Protein AF-A0A843IZ10-F1 (afdb_monomer_lite)

pLDDT: mean 87.91, std 17.24, range [26.69, 98.62]

Secondary structure (DSSP, 8-state):
-HHHHHHHHHHHHHHTT-TTTHHHHHHHHHHHHHHHHHHHHHHHT--GGGGGHHHHHHHHHHHHTT---HHHHHHTHHHHHHHHHHHHHHHHHHHH-----STTHHHHHHHHHHHHHS--SSPBPTTSTT-BS-SS--HHHHHHHHHHHHHT--HHHHHHHHHHHHHHHHHHHHHHHHHHH-SS-TTGGGGGGGPPPHHHHHHHHTT--HHHHHHHTT--STT-----HHHHHHHT---HHHHHHHHHHHHHHHHHHHHHHTTTS-HHHHHHHHHHHHHHHHHHHHH-TTHHHHHHHHHHHHHHHHHHHHHHHHHHHHHH-TTS-----SSSHHHHHHHHHHHHS-STTS--

Sequence (352 aa):
MILKFIQLSIYPIFKSALPRFAYGISYPLSLLFLTILTWYCGLVGVTLYAALIPFAVLMVYFAYMREYDLESLRGNLSWDVVFLLLFIAMLEVRYLNPSVSYGEKLMDHAFLVSIVNNPVVSPADPWYAGGVLDVYYYLGHWMFGAIGAILGIKSTVVFNLILPTVFANMGVALFACGRLLLKRYHWLPVLTLFLVNPAFVWYLALGSPLTSVMWDSTRTIENCITEYPLFSMLWGDPHAHVIAMFNQLLFIFLLMLVYLKWHDLSSRGRILLAIALALSRGSMPLMNTWDVLVYAPLMLLFAVITGLKECRAGIAESACGAQGTGSADGAGGVVHWFTALIRNIPMLVFIG

Structure (mmCIF, N/CA/C/O backbone):
data_AF-A0A843IZ10-F1
#
_entry.id   AF-A0A843IZ10-F1
#
loop_
_atom_site.group_PDB
_atom_site.id
_atom_site.type_symbol
_atom_site.label_atom_id
_atom_site.label_alt_id
_atom_site.label_comp_id
_atom_site.label_asym_id
_atom_site.label_entity_id
_atom_site.label_seq_id
_atom_site.pdbx_PDB_ins_code
_atom_site.Cartn_x
_atom_site.Cartn_y
_atom_site.Cartn_z
_atom_site.occupancy
_atom_site.B_iso_or_equiv
_atom_site.auth_seq_id
_atom_site.auth_comp_id
_atom_site.auth_asym_id
_atom_site.auth_atom_id
_atom_site.pdbx_PDB_model_num
ATOM 1 N N . MET A 1 1 ? -10.915 4.123 -9.495 1.00 80.88 1 MET A N 1
ATOM 2 C CA . MET A 1 1 ? -12.271 3.795 -8.988 1.00 80.88 1 MET A CA 1
ATOM 3 C C . MET A 1 1 ? -12.274 2.544 -8.111 1.00 80.88 1 MET A C 1
ATOM 5 O O . MET A 1 1 ? -12.699 2.660 -6.970 1.00 80.88 1 MET A O 1
ATOM 9 N N . ILE A 1 2 ? -11.741 1.399 -8.566 1.00 94.06 2 ILE A N 1
ATOM 10 C CA . ILE A 1 2 ? -11.736 0.146 -7.778 1.00 94.06 2 ILE A CA 1
ATOM 11 C C . ILE A 1 2 ? -11.075 0.275 -6.397 1.00 94.06 2 ILE A C 1
ATOM 13 O O . ILE A 1 2 ? -11.680 -0.123 -5.411 1.00 94.06 2 ILE A O 1
ATOM 17 N N . LEU A 1 3 ? -9.903 0.921 -6.307 1.00 96.12 3 LEU A N 1
ATOM 18 C CA . LEU A 1 3 ? -9.188 1.127 -5.038 1.00 96.12 3 LEU A CA 1
ATOM 19 C C . LEU A 1 3 ? -10.046 1.866 -4.007 1.00 96.12 3 LEU A C 1
ATOM 21 O O . LEU A 1 3 ? -10.088 1.506 -2.835 1.00 96.12 3 LEU A O 1
ATOM 25 N N . LYS A 1 4 ? -10.783 2.884 -4.463 1.00 96.19 4 LYS A N 1
ATOM 26 C CA . LYS A 1 4 ? -11.666 3.655 -3.593 1.00 96.19 4 LYS A CA 1
ATOM 27 C C . LYS A 1 4 ? -12.892 2.850 -3.176 1.00 96.19 4 LYS A C 1
ATOM 29 O O . LYS A 1 4 ? -13.301 2.925 -2.024 1.00 96.19 4 LYS A O 1
ATOM 34 N N . PHE A 1 5 ? -13.448 2.061 -4.093 1.00 97.75 5 PHE A N 1
ATOM 35 C CA . PHE A 1 5 ? -14.565 1.165 -3.811 1.00 97.75 5 PHE A CA 1
ATOM 36 C C . PHE A 1 5 ? -14.213 0.144 -2.718 1.00 97.75 5 PHE A C 1
ATOM 38 O O . PHE A 1 5 ? -14.918 0.076 -1.711 1.00 97.75 5 PHE A O 1
ATOM 45 N N . ILE A 1 6 ? -13.100 -0.586 -2.853 1.00 98.19 6 ILE A N 1
ATOM 46 C CA . ILE A 1 6 ? -12.688 -1.577 -1.845 1.00 98.19 6 ILE A CA 1
ATOM 47 C C . ILE A 1 6 ? -12.336 -0.917 -0.502 1.00 98.19 6 ILE A C 1
ATOM 49 O O . ILE A 1 6 ? -12.717 -1.435 0.547 1.00 98.19 6 ILE A O 1
ATOM 53 N N . GLN A 1 7 ? -11.707 0.266 -0.520 1.00 97.62 7 GLN A N 1
ATOM 54 C CA . GLN A 1 7 ? -11.380 1.033 0.686 1.00 97.62 7 GLN A CA 1
ATOM 55 C C . GLN A 1 7 ? -12.640 1.475 1.439 1.00 97.62 7 GLN A C 1
ATOM 57 O O . GLN A 1 7 ? -12.748 1.250 2.645 1.00 97.62 7 GLN A O 1
ATOM 62 N N . LEU A 1 8 ? -13.611 2.071 0.739 1.00 97.00 8 LEU A N 1
ATOM 63 C CA . LEU A 1 8 ? -14.865 2.528 1.342 1.00 97.00 8 LEU A CA 1
ATOM 64 C C . LEU A 1 8 ? -15.733 1.368 1.840 1.00 97.00 8 LEU A C 1
ATOM 66 O O . LEU A 1 8 ? -16.473 1.542 2.805 1.00 97.00 8 LEU A O 1
ATOM 70 N N . SER A 1 9 ? -15.628 0.191 1.223 1.00 97.50 9 SER A N 1
ATOM 71 C CA . SER A 1 9 ? -16.409 -0.988 1.613 1.00 97.50 9 SER A CA 1
ATOM 72 C C . SER A 1 9 ? -15.986 -1.523 2.985 1.00 97.50 9 SER A C 1
ATOM 74 O O . SER A 1 9 ? -16.831 -1.950 3.767 1.00 97.50 9 SER A O 1
ATOM 76 N N . ILE A 1 10 ? -14.687 -1.473 3.307 1.00 96.38 10 ILE A N 1
ATOM 77 C CA . ILE A 1 10 ? -14.168 -1.976 4.591 1.00 96.38 10 ILE A CA 1
ATOM 78 C C . ILE A 1 10 ? -14.025 -0.890 5.663 1.00 96.38 10 ILE A C 1
ATOM 80 O O . ILE A 1 10 ? -13.986 -1.212 6.848 1.00 96.38 10 ILE A O 1
ATOM 84 N N . TYR A 1 11 ? -13.964 0.388 5.276 1.00 95.56 11 TYR A N 1
ATOM 85 C CA . TYR A 1 11 ? -13.777 1.513 6.198 1.00 95.56 11 TYR A CA 1
ATOM 86 C C . TYR A 1 11 ? -14.708 1.489 7.425 1.00 95.56 11 TYR A C 1
ATOM 88 O O . TYR A 1 11 ? -14.200 1.601 8.550 1.00 95.56 11 TYR A O 1
ATOM 96 N N . PRO A 1 12 ? -16.033 1.291 7.270 1.00 96.00 12 PRO A N 1
ATOM 97 C CA . PRO A 1 12 ? -16.951 1.292 8.405 1.00 96.00 12 PRO A CA 1
ATOM 98 C C . PRO A 1 12 ? -16.680 0.178 9.427 1.00 96.00 12 PRO A C 1
ATOM 100 O O . PRO A 1 12 ? -16.924 0.380 10.615 1.00 96.00 12 PRO A O 1
ATOM 103 N N . ILE A 1 13 ? -16.094 -0.958 9.013 1.00 95.06 13 ILE A N 1
ATOM 104 C CA . ILE A 1 13 ? -15.728 -2.067 9.917 1.00 95.06 13 ILE A CA 1
ATOM 105 C C . ILE A 1 13 ? -14.786 -1.571 11.016 1.00 95.06 13 ILE A C 1
ATOM 107 O O . ILE A 1 13 ? -14.938 -1.926 12.185 1.00 95.06 13 ILE A O 1
ATOM 111 N N . PHE A 1 14 ? -13.821 -0.729 10.643 1.00 93.94 14 PHE A N 1
ATOM 112 C CA . PHE A 1 14 ? -12.805 -0.218 11.556 1.00 93.94 14 PHE A CA 1
ATOM 113 C C . PHE A 1 14 ? -13.242 1.055 12.286 1.00 93.94 14 PHE A C 1
ATOM 115 O O . PHE A 1 14 ? -12.614 1.414 13.281 1.00 93.94 14 PHE A O 1
ATOM 122 N N . LYS A 1 15 ? -14.314 1.728 11.849 1.00 91.69 15 LYS A N 1
ATOM 123 C CA . LYS A 1 15 ? -14.780 3.006 12.416 1.00 91.69 15 LYS A CA 1
ATOM 124 C C . LYS A 1 15 ? -15.131 2.892 13.900 1.00 91.69 15 LYS A C 1
ATOM 126 O O . LYS A 1 15 ? -14.774 3.779 14.665 1.00 91.69 15 LYS A O 1
ATOM 131 N N . SER A 1 16 ? -15.737 1.780 14.324 1.00 82.75 16 SER A N 1
ATOM 132 C CA . SER A 1 16 ? -16.076 1.544 15.736 1.00 82.75 16 SER A CA 1
ATOM 133 C C . SER A 1 16 ? -14.867 1.207 16.615 1.00 82.75 16 SER A C 1
ATOM 135 O O . SER A 1 16 ? -14.920 1.378 17.827 1.00 82.75 16 SER A O 1
ATOM 137 N N . ALA A 1 17 ? -13.796 0.673 16.024 1.00 85.38 17 ALA A N 1
ATOM 138 C CA . ALA A 1 17 ? -12.611 0.213 16.748 1.00 85.38 17 ALA A CA 1
ATOM 139 C C . ALA A 1 17 ? -11.512 1.276 16.809 1.00 85.38 17 ALA A C 1
ATOM 141 O O . ALA A 1 17 ? -10.902 1.496 17.848 1.00 85.38 17 ALA A O 1
ATOM 142 N N . LEU A 1 18 ? -11.257 1.932 15.680 1.00 89.31 18 LEU A N 1
ATOM 143 C CA . LEU A 1 18 ? -10.176 2.888 15.486 1.00 89.31 18 LEU A CA 1
ATOM 144 C C . LEU A 1 18 ? -10.718 4.146 14.786 1.00 89.31 18 LEU A C 1
ATOM 146 O O . LEU A 1 18 ? -10.265 4.447 13.682 1.00 89.31 18 LEU A O 1
ATOM 150 N N . PRO A 1 19 ? -11.649 4.920 15.384 1.00 87.62 19 PRO A N 1
ATOM 151 C CA . PRO A 1 19 ? -12.381 5.976 14.673 1.00 87.62 19 PRO A CA 1
ATOM 152 C C . PRO A 1 19 ? -11.474 6.963 13.927 1.00 87.62 19 PRO A C 1
ATOM 154 O O . PRO A 1 19 ? -11.717 7.309 12.772 1.00 87.62 19 PRO A O 1
ATOM 157 N N . ARG A 1 20 ? -10.363 7.362 14.563 1.00 90.94 20 ARG A N 1
ATOM 158 C CA . ARG A 1 20 ? -9.390 8.311 14.003 1.00 90.94 20 ARG A CA 1
ATOM 159 C C . ARG A 1 20 ? -8.539 7.727 12.872 1.00 90.94 20 ARG A C 1
ATOM 161 O O . ARG A 1 20 ? -8.008 8.492 12.071 1.00 90.94 20 ARG A O 1
ATOM 168 N N . PHE A 1 21 ? -8.357 6.412 12.804 1.00 94.56 21 PHE A N 1
ATOM 169 C CA . PHE A 1 21 ? -7.420 5.769 11.871 1.00 94.56 21 PHE A CA 1
ATOM 170 C C . PHE A 1 21 ? -8.097 4.851 10.854 1.00 94.56 21 PHE A C 1
ATOM 172 O O . PHE A 1 21 ? -7.474 4.519 9.850 1.00 94.56 21 PHE A O 1
ATOM 179 N N . ALA A 1 22 ? -9.369 4.508 11.068 1.00 95.38 22 ALA A N 1
ATOM 180 C CA . ALA A 1 22 ? -10.155 3.591 10.253 1.00 95.38 22 ALA A CA 1
ATOM 181 C C . ALA A 1 22 ? -10.091 3.926 8.762 1.00 95.38 22 ALA A C 1
ATOM 183 O O . ALA A 1 22 ? -9.914 3.041 7.932 1.00 95.38 22 ALA A O 1
ATOM 184 N N . TYR A 1 23 ? -10.186 5.207 8.408 1.00 96.50 23 TYR A N 1
ATOM 185 C CA . TYR A 1 23 ? -10.177 5.615 7.008 1.00 96.50 23 TYR A CA 1
ATOM 186 C C . TYR A 1 23 ? -8.813 5.417 6.339 1.00 96.50 23 TYR A C 1
ATOM 188 O O . TYR A 1 23 ? -8.745 4.853 5.248 1.00 96.50 23 TYR A O 1
ATOM 196 N N . GLY A 1 24 ? -7.737 5.830 7.017 1.00 96.38 24 GLY A N 1
ATOM 197 C CA . GLY A 1 24 ? -6.366 5.699 6.523 1.00 96.38 24 GLY A CA 1
ATOM 198 C C . GLY A 1 24 ? -5.924 4.242 6.422 1.00 96.38 24 GLY A C 1
ATOM 199 O O . GLY A 1 24 ? -5.461 3.815 5.373 1.00 96.38 24 GLY A O 1
ATOM 200 N N . ILE A 1 25 ? -6.144 3.442 7.469 1.00 96.38 25 ILE A N 1
ATOM 201 C CA . ILE A 1 25 ? -5.733 2.030 7.484 1.00 96.38 25 ILE A CA 1
ATOM 202 C C . ILE A 1 25 ? -6.477 1.178 6.441 1.00 96.38 25 ILE A C 1
ATOM 204 O O . ILE A 1 25 ? -5.946 0.187 5.942 1.00 96.38 25 ILE A O 1
ATOM 208 N N . SER A 1 26 ? -7.692 1.584 6.068 1.00 97.62 26 SER A N 1
ATOM 209 C CA . SER A 1 26 ? -8.494 0.869 5.074 1.00 97.62 26 SER A CA 1
ATOM 210 C C . SER A 1 26 ? -7.905 0.926 3.666 1.00 97.62 26 SER A C 1
ATOM 212 O O . SER A 1 26 ? -8.217 0.056 2.860 1.00 97.62 26 SER A O 1
ATOM 214 N N . TYR A 1 27 ? -7.041 1.899 3.359 1.00 97.81 27 TYR A N 1
ATOM 215 C CA . TYR A 1 27 ? -6.330 1.943 2.079 1.00 97.81 27 TYR A CA 1
ATOM 216 C C . TYR A 1 27 ? -5.472 0.682 1.871 1.00 97.81 27 TYR A C 1
ATOM 218 O O . TYR A 1 27 ? -5.840 -0.139 1.026 1.00 97.81 27 TYR A O 1
ATOM 226 N N . PRO A 1 28 ? -4.422 0.436 2.676 1.00 98.12 28 PRO A N 1
ATOM 227 C CA . PRO A 1 28 ? -3.571 -0.732 2.475 1.00 98.12 28 PRO A CA 1
ATOM 228 C C . PRO A 1 28 ? -4.258 -2.045 2.877 1.00 98.12 28 PRO A C 1
ATOM 230 O O . PRO A 1 28 ? -4.031 -3.067 2.234 1.00 98.12 28 PRO A O 1
ATOM 233 N N . LEU A 1 29 ? -5.147 -2.049 3.882 1.00 98.25 29 LEU A N 1
ATOM 234 C CA . LEU A 1 29 ? -5.862 -3.275 4.263 1.00 98.25 29 LEU A CA 1
ATOM 235 C C . LEU A 1 29 ? -6.803 -3.772 3.166 1.00 98.25 29 LEU A C 1
ATOM 237 O O . LEU A 1 29 ? -6.899 -4.978 2.961 1.00 98.25 29 LEU A O 1
ATOM 241 N N . SER A 1 30 ? -7.489 -2.875 2.453 1.00 98.19 30 SER A N 1
ATOM 242 C CA . SER A 1 30 ? -8.408 -3.286 1.383 1.00 98.19 30 SER A CA 1
ATOM 243 C C . SER A 1 30 ? -7.683 -3.988 0.238 1.00 98.19 30 SER A C 1
ATOM 245 O O . SER A 1 30 ? -8.207 -4.967 -0.291 1.00 98.19 30 SER A O 1
ATOM 247 N N . LEU A 1 31 ? -6.456 -3.559 -0.079 1.00 98.38 31 LEU A N 1
ATOM 248 C CA . LEU A 1 31 ? -5.585 -4.240 -1.035 1.00 98.38 31 LEU A CA 1
ATOM 249 C C . LEU A 1 31 ? -5.241 -5.653 -0.569 1.00 98.38 31 LEU A C 1
ATOM 251 O O . LEU A 1 31 ? -5.398 -6.596 -1.340 1.00 98.38 31 LEU A O 1
ATOM 255 N N . LEU A 1 32 ? -4.834 -5.825 0.690 1.00 98.50 32 LEU A N 1
ATOM 256 C CA . LEU A 1 32 ? -4.514 -7.146 1.240 1.00 98.50 32 LEU A CA 1
ATOM 257 C C . LEU A 1 32 ? -5.739 -8.072 1.278 1.00 98.50 32 LEU A C 1
ATOM 259 O O . LEU A 1 32 ? -5.637 -9.233 0.888 1.00 98.50 32 LEU A O 1
ATOM 263 N N . PHE A 1 33 ? -6.907 -7.557 1.677 1.00 98.38 33 PHE A N 1
ATOM 264 C CA . PHE A 1 33 ? -8.159 -8.320 1.664 1.00 98.38 33 PHE A CA 1
ATOM 265 C C . PHE A 1 33 ? -8.563 -8.733 0.246 1.00 98.38 33 PHE A C 1
ATOM 267 O O . PHE A 1 33 ? -8.950 -9.877 0.026 1.00 98.38 33 PHE A O 1
ATOM 274 N N . LEU A 1 34 ? -8.456 -7.833 -0.734 1.00 98.50 34 LEU A N 1
ATOM 275 C CA . LEU A 1 34 ? -8.746 -8.185 -2.123 1.00 98.50 34 LEU A CA 1
ATOM 276 C C . LEU A 1 34 ? -7.741 -9.219 -2.642 1.00 98.50 34 LEU A C 1
ATOM 278 O O . LEU A 1 34 ? -8.126 -10.154 -3.338 1.00 98.50 34 LEU A O 1
ATOM 282 N N . THR A 1 35 ? -6.469 -9.082 -2.273 1.00 98.31 35 THR A N 1
ATOM 283 C CA . THR A 1 35 ? -5.396 -9.998 -2.682 1.00 98.31 35 THR A CA 1
ATOM 284 C C . THR A 1 35 ? -5.661 -11.410 -2.191 1.00 98.31 35 THR A C 1
ATOM 286 O O . THR A 1 35 ? -5.650 -12.332 -2.995 1.00 98.31 35 THR A O 1
ATOM 289 N N . ILE A 1 36 ? -5.967 -11.596 -0.904 1.00 97.50 36 ILE A N 1
ATOM 290 C CA . ILE A 1 36 ? -6.231 -12.938 -0.372 1.00 97.50 36 ILE A CA 1
ATOM 291 C C . ILE A 1 36 ? -7.494 -13.551 -0.992 1.00 97.50 36 ILE A C 1
ATOM 293 O O . ILE A 1 36 ? -7.486 -14.720 -1.366 1.00 97.50 36 ILE A O 1
ATOM 297 N N . LEU A 1 37 ? -8.559 -12.762 -1.184 1.00 98.12 37 LEU A N 1
ATOM 298 C CA . LEU A 1 37 ? -9.793 -13.248 -1.808 1.00 98.12 37 LEU A CA 1
ATOM 299 C C . LEU A 1 37 ? -9.577 -13.644 -3.271 1.00 98.12 37 LEU A C 1
ATOM 301 O O . LEU A 1 37 ? -10.023 -14.710 -3.689 1.00 98.12 37 LEU A O 1
ATOM 305 N N . THR A 1 38 ? -8.879 -12.812 -4.046 1.00 98.31 38 THR A N 1
ATOM 306 C CA . THR A 1 38 ? -8.550 -13.128 -5.444 1.00 98.31 38 THR A CA 1
ATOM 307 C C . THR A 1 38 ? -7.614 -14.324 -5.537 1.00 98.31 38 THR A C 1
ATOM 309 O O . THR A 1 38 ? -7.842 -15.176 -6.385 1.00 98.31 38 THR A O 1
ATOM 312 N N . TRP A 1 39 ? -6.628 -14.442 -4.644 1.00 97.62 39 TRP A N 1
ATOM 313 C CA . TRP A 1 39 ? -5.704 -15.577 -4.602 1.00 97.62 39 TRP A CA 1
ATOM 314 C C . TRP A 1 39 ? -6.445 -16.899 -4.378 1.00 97.62 39 TRP A C 1
ATOM 316 O O . TRP A 1 39 ? -6.267 -17.834 -5.152 1.00 97.62 39 TRP A O 1
ATOM 326 N N . TYR A 1 40 ? -7.378 -16.954 -3.420 1.00 97.62 40 TYR A N 1
ATOM 327 C CA . TYR A 1 40 ? -8.220 -18.141 -3.234 1.00 97.62 40 TYR A CA 1
ATOM 328 C C . TYR A 1 40 ? -9.172 -18.401 -4.410 1.00 97.62 40 TYR A C 1
ATOM 330 O O . TYR A 1 40 ? -9.417 -19.561 -4.736 1.00 97.62 40 TYR A O 1
ATOM 338 N N . CYS A 1 41 ? -9.686 -17.361 -5.079 1.00 97.94 41 CYS A N 1
ATOM 339 C CA . CYS A 1 41 ? -10.455 -17.553 -6.315 1.00 97.94 41 CYS A CA 1
ATOM 340 C C . CYS A 1 41 ? -9.593 -18.227 -7.393 1.00 97.94 41 CYS A C 1
ATOM 342 O O . CYS A 1 41 ? -10.021 -19.220 -7.977 1.00 97.94 41 CYS A O 1
ATOM 344 N N . GLY A 1 42 ? -8.365 -17.738 -7.595 1.00 96.81 42 GLY A N 1
ATOM 345 C CA . GLY A 1 42 ? -7.401 -18.309 -8.535 1.00 96.81 42 GLY A CA 1
ATOM 346 C C . GLY A 1 42 ? -6.958 -19.730 -8.178 1.00 96.81 42 GLY A C 1
ATOM 347 O O . GLY A 1 42 ? -6.763 -20.539 -9.078 1.00 96.81 42 GLY A O 1
ATOM 348 N N . LEU A 1 43 ? -6.856 -20.054 -6.885 1.00 96.31 43 LEU A N 1
ATOM 349 C CA . LEU A 1 43 ? -6.522 -21.397 -6.397 1.00 96.31 43 LEU A CA 1
ATOM 350 C C . LEU A 1 43 ? -7.632 -22.415 -6.675 1.00 96.31 43 LEU A C 1
ATOM 352 O O . LEU A 1 43 ? -7.360 -23.538 -7.083 1.00 96.31 43 LEU A O 1
ATOM 356 N N . VAL A 1 44 ? -8.889 -22.029 -6.453 1.00 97.00 44 VAL A N 1
ATOM 357 C CA . VAL A 1 44 ? -10.048 -22.919 -6.652 1.00 97.00 44 VAL A CA 1
ATOM 358 C C . VAL A 1 44 ? -10.516 -22.926 -8.118 1.00 97.00 44 VAL A C 1
ATOM 360 O O . VAL A 1 44 ? -11.348 -23.745 -8.499 1.00 97.00 44 VAL A O 1
ATOM 363 N N . GLY A 1 45 ? -9.992 -22.032 -8.962 1.00 94.94 45 GLY A N 1
ATOM 364 C CA . GLY A 1 45 ? -10.395 -21.903 -10.365 1.00 94.94 45 GLY A CA 1
ATOM 365 C C . GLY A 1 45 ? -11.736 -21.185 -10.558 1.00 94.94 45 GLY A C 1
ATOM 366 O O . GLY A 1 45 ? -12.407 -21.372 -11.572 1.00 94.94 45 GLY A O 1
ATOM 367 N N . VAL A 1 46 ? -12.150 -20.364 -9.588 1.00 96.25 46 VAL A N 1
ATOM 368 C CA . VAL A 1 46 ? -13.336 -19.502 -9.689 1.00 96.25 46 VAL A CA 1
ATOM 369 C C . VAL A 1 46 ? -12.928 -18.139 -10.243 1.00 96.25 46 VAL A C 1
ATOM 371 O O . VAL A 1 46 ? -11.812 -17.663 -10.049 1.00 96.25 46 VAL A O 1
ATOM 374 N N . THR A 1 47 ? -13.855 -17.471 -10.926 1.00 96.25 47 THR A N 1
ATOM 375 C CA . THR A 1 47 ? -13.612 -16.136 -11.471 1.00 96.25 47 THR A CA 1
ATOM 376 C C . THR A 1 47 ? -13.167 -15.122 -10.409 1.00 96.25 47 THR A C 1
ATOM 378 O O . THR A 1 47 ? -13.776 -15.011 -9.342 1.00 96.25 47 THR A O 1
ATOM 381 N N . LEU A 1 48 ? -12.149 -14.312 -10.727 1.00 97.31 48 LEU A N 1
ATOM 382 C CA . LEU A 1 48 ? -11.646 -13.269 -9.824 1.00 97.31 48 LEU A CA 1
ATOM 383 C C . LEU A 1 48 ? -12.703 -12.212 -9.468 1.00 97.31 48 LEU A C 1
ATOM 385 O O . LEU A 1 48 ? -12.623 -11.608 -8.400 1.00 97.31 48 LEU A O 1
ATOM 389 N N . TYR A 1 49 ? -13.721 -12.005 -10.312 1.00 97.25 49 TYR A N 1
ATOM 390 C CA . TYR A 1 49 ? -14.829 -11.090 -10.010 1.00 97.25 49 TYR A CA 1
ATOM 391 C C . TYR A 1 49 ? -15.597 -11.494 -8.743 1.00 97.25 49 TYR A C 1
ATOM 393 O O . TYR A 1 49 ? -16.140 -10.626 -8.058 1.00 97.25 49 TYR A O 1
ATOM 401 N N . ALA A 1 50 ? -15.601 -12.784 -8.382 1.00 97.56 50 ALA A N 1
ATOM 402 C CA . ALA A 1 50 ? -16.237 -13.266 -7.159 1.00 97.56 50 ALA A CA 1
ATOM 403 C C . ALA A 1 50 ? -15.616 -12.638 -5.897 1.00 97.56 50 ALA A C 1
ATOM 405 O O . ALA A 1 50 ? -16.327 -12.387 -4.923 1.00 97.56 50 ALA A O 1
ATOM 406 N N . ALA A 1 51 ? -14.327 -12.278 -5.938 1.00 97.81 51 ALA A N 1
ATOM 407 C CA . ALA A 1 51 ? -13.645 -11.593 -4.842 1.00 97.81 51 ALA A CA 1
ATOM 408 C C . ALA A 1 51 ? -14.207 -10.189 -4.552 1.00 97.81 51 ALA A C 1
ATOM 410 O O . ALA A 1 51 ? -13.986 -9.664 -3.463 1.00 97.81 51 ALA A O 1
ATOM 411 N N . LEU A 1 52 ? -14.952 -9.577 -5.486 1.00 98.12 52 LEU A N 1
ATOM 412 C CA . LEU A 1 52 ? -15.611 -8.281 -5.283 1.00 98.12 52 LEU A CA 1
ATOM 413 C C . LEU A 1 52 ? -16.962 -8.392 -4.565 1.00 98.12 52 LEU A C 1
ATOM 415 O O . LEU A 1 52 ? -17.437 -7.389 -4.027 1.00 98.12 52 LEU A O 1
ATOM 419 N N . ILE A 1 53 ? -17.573 -9.582 -4.521 1.00 98.12 53 ILE A N 1
ATOM 420 C CA . ILE A 1 53 ? -18.894 -9.793 -3.910 1.00 98.12 53 ILE A CA 1
ATOM 421 C C . ILE A 1 53 ? -18.893 -9.392 -2.426 1.00 98.12 53 ILE A C 1
ATOM 423 O O . ILE A 1 53 ? -19.759 -8.600 -2.049 1.00 98.12 53 ILE A O 1
ATOM 427 N N . PRO A 1 54 ? -17.930 -9.821 -1.580 1.00 98.19 54 PRO A N 1
ATOM 428 C CA . PRO A 1 54 ? -17.894 -9.398 -0.181 1.00 98.19 54 PRO A CA 1
ATOM 429 C C . PRO A 1 54 ? -17.805 -7.876 -0.022 1.00 98.19 54 PRO A C 1
ATOM 431 O O . PRO A 1 54 ? -18.493 -7.310 0.822 1.00 98.19 54 PRO A O 1
ATOM 434 N N . PHE A 1 55 ? -17.019 -7.190 -0.861 1.00 98.38 55 PHE A N 1
ATOM 435 C CA . PHE A 1 55 ? -16.917 -5.727 -0.825 1.00 98.38 55 PHE A CA 1
ATOM 436 C C . PHE A 1 55 ? -18.236 -5.056 -1.219 1.00 98.38 55 PHE A C 1
ATOM 438 O O . PHE A 1 55 ? -18.678 -4.137 -0.535 1.00 98.38 55 PHE A O 1
ATOM 445 N N . ALA A 1 56 ? -18.905 -5.542 -2.268 1.00 98.19 56 ALA A N 1
ATOM 446 C CA . ALA A 1 56 ? -20.203 -5.019 -2.687 1.00 98.19 56 ALA A CA 1
ATOM 447 C C . ALA A 1 56 ? -21.275 -5.212 -1.603 1.00 98.19 56 ALA A C 1
ATOM 449 O O . ALA A 1 56 ? -22.001 -4.271 -1.285 1.00 98.19 56 ALA A O 1
ATOM 450 N N . VAL A 1 57 ? -21.329 -6.398 -0.987 1.00 98.31 57 VAL A N 1
ATOM 451 C CA . VAL A 1 57 ? -22.244 -6.696 0.125 1.00 98.31 57 VAL A CA 1
ATOM 452 C C . VAL A 1 57 ? -21.975 -5.774 1.312 1.00 98.31 57 VAL A C 1
ATOM 454 O O . VAL A 1 57 ? -22.914 -5.191 1.847 1.00 98.31 57 VAL A O 1
ATOM 457 N N . LEU A 1 58 ? -20.708 -5.587 1.696 1.00 97.88 58 LEU A N 1
ATOM 458 C CA . LEU A 1 58 ? -20.334 -4.680 2.783 1.00 97.88 58 LEU A CA 1
ATOM 459 C C . LEU A 1 58 ? -20.700 -3.225 2.470 1.00 97.88 58 LEU A C 1
ATOM 461 O O . LEU A 1 58 ? -21.267 -2.551 3.326 1.00 97.88 58 LEU A O 1
ATOM 465 N N . MET A 1 59 ? -20.439 -2.754 1.248 1.00 97.44 59 MET A N 1
ATOM 466 C CA . MET A 1 59 ? -20.809 -1.407 0.808 1.00 97.44 59 MET A CA 1
ATOM 467 C C . MET A 1 59 ? -22.321 -1.180 0.923 1.00 97.44 59 MET A C 1
ATOM 469 O O . MET A 1 59 ? -22.754 -0.183 1.497 1.00 97.44 59 MET A O 1
ATOM 473 N N . VAL A 1 60 ? -23.137 -2.115 0.421 1.00 97.94 60 VAL A N 1
ATOM 474 C CA . VAL A 1 60 ? -24.605 -2.022 0.502 1.00 97.94 60 VAL A CA 1
ATOM 475 C C . VAL A 1 60 ? -25.079 -2.091 1.954 1.00 97.94 60 VAL A C 1
ATOM 477 O O . VAL A 1 60 ? -25.908 -1.280 2.364 1.00 97.94 60 VAL A O 1
ATOM 480 N N . TYR A 1 61 ? -24.523 -3.004 2.752 1.00 97.75 61 TYR A N 1
ATOM 481 C CA . TYR A 1 61 ? -24.850 -3.147 4.169 1.00 97.75 61 TYR A CA 1
ATOM 482 C C . TYR A 1 61 ? -24.562 -1.862 4.958 1.00 97.75 61 TYR A C 1
ATOM 484 O O . TYR A 1 61 ? -25.427 -1.366 5.677 1.00 97.75 61 TYR A O 1
ATOM 492 N N . PHE A 1 62 ? -23.382 -1.263 4.793 1.00 96.69 62 PHE A N 1
ATOM 493 C CA . PHE A 1 62 ? -23.029 -0.033 5.502 1.00 96.69 62 PHE A CA 1
ATOM 494 C C . PHE A 1 62 ? -23.743 1.208 4.964 1.00 96.69 62 PHE A C 1
ATOM 496 O O . PHE A 1 62 ? -24.008 2.134 5.732 1.00 96.69 62 PHE A O 1
ATOM 503 N N . ALA A 1 63 ? -24.126 1.216 3.685 1.00 95.75 63 ALA A N 1
ATOM 504 C CA . ALA A 1 63 ? -25.009 2.240 3.141 1.00 95.75 63 ALA A CA 1
ATOM 505 C C . ALA A 1 63 ? -26.410 2.152 3.760 1.00 95.75 63 ALA A C 1
ATOM 507 O O . ALA A 1 63 ? -26.954 3.175 4.176 1.00 95.75 63 ALA A O 1
ATOM 508 N N . TYR A 1 64 ? -26.954 0.940 3.912 1.00 96.62 64 TYR A N 1
ATOM 509 C CA . TYR A 1 64 ? -28.221 0.704 4.608 1.00 96.62 64 TYR A CA 1
ATOM 510 C C . TYR A 1 64 ? -28.158 1.138 6.081 1.00 96.62 64 TYR A C 1
ATOM 512 O O . TYR A 1 64 ? -29.062 1.819 6.564 1.00 96.62 64 TYR A O 1
ATOM 520 N N . MET A 1 65 ? -27.050 0.841 6.767 1.00 95.56 65 MET A N 1
ATOM 521 C CA . MET A 1 65 ? -26.792 1.279 8.147 1.00 95.56 65 MET A CA 1
ATOM 522 C C . MET A 1 65 ? -26.452 2.776 8.272 1.00 95.56 65 MET A C 1
ATOM 524 O O . MET A 1 65 ? -26.213 3.251 9.380 1.00 95.56 65 MET A O 1
ATOM 528 N N . ARG A 1 66 ? -26.442 3.532 7.162 1.00 93.94 66 ARG A N 1
ATOM 529 C CA . ARG A 1 66 ? -26.133 4.973 7.105 1.00 93.94 66 ARG A CA 1
ATOM 530 C C . ARG A 1 66 ? -24.768 5.338 7.699 1.00 93.94 66 ARG A C 1
ATOM 532 O O . ARG A 1 66 ? -24.594 6.406 8.277 1.00 93.94 66 ARG A O 1
ATOM 539 N N . GLU A 1 67 ? -23.773 4.475 7.515 1.00 93.38 67 GLU A N 1
ATOM 540 C CA . GLU A 1 67 ? -22.411 4.711 8.016 1.00 93.38 67 GLU A CA 1
ATOM 541 C C . GLU A 1 67 ? -21.601 5.703 7.161 1.00 93.38 67 GLU A C 1
ATOM 543 O O . GLU A 1 67 ? -20.562 6.209 7.611 1.00 93.38 67 GLU A O 1
ATOM 548 N N . TYR A 1 68 ? -22.084 6.003 5.950 1.00 93.19 68 TYR A N 1
ATOM 549 C CA . TYR A 1 68 ? -21.504 6.967 5.013 1.00 93.19 68 TYR A CA 1
ATOM 550 C C . TYR A 1 68 ? -22.151 8.344 5.161 1.00 93.19 68 TYR A C 1
ATOM 552 O O . TYR A 1 68 ? -22.983 8.755 4.356 1.00 93.19 68 TYR A O 1
ATOM 560 N N . ASP A 1 69 ? -21.748 9.060 6.202 1.00 90.25 69 ASP A N 1
ATOM 561 C CA . ASP A 1 69 ? -22.151 10.446 6.405 1.00 90.25 69 ASP A CA 1
ATOM 562 C C . ASP A 1 69 ? -21.196 11.428 5.694 1.00 90.25 69 ASP A C 1
ATOM 564 O O . ASP A 1 69 ? -19.973 11.251 5.708 1.00 90.25 69 ASP A O 1
ATOM 568 N N . LEU A 1 70 ? -21.747 12.479 5.076 1.00 89.50 70 LEU A N 1
ATOM 569 C CA . LEU A 1 70 ? -20.969 13.457 4.307 1.00 89.50 70 LEU A CA 1
ATOM 570 C C . LEU A 1 70 ? -19.996 14.249 5.183 1.00 89.50 70 LEU A C 1
ATOM 572 O O . LEU A 1 70 ? -18.884 14.536 4.732 1.00 89.50 70 LEU A O 1
ATOM 576 N N . GLU A 1 71 ? -20.370 14.599 6.414 1.00 90.25 71 GLU A N 1
ATOM 577 C CA . GLU A 1 71 ? -19.472 15.307 7.330 1.00 90.25 71 GLU A CA 1
ATOM 578 C C . GLU A 1 71 ? -18.327 14.393 7.766 1.00 90.25 71 GLU A C 1
ATOM 580 O O . GLU A 1 71 ? -17.161 14.797 7.747 1.00 90.25 71 GLU A O 1
ATOM 585 N N . SER A 1 72 ? -18.634 13.126 8.054 1.00 88.12 72 SER A N 1
ATOM 586 C CA . SER A 1 72 ? -17.626 12.112 8.372 1.00 88.12 72 SER A CA 1
ATOM 587 C C . SER A 1 72 ? -16.633 11.894 7.222 1.00 88.12 72 SER A C 1
ATOM 589 O O . SER A 1 72 ? -15.419 11.844 7.448 1.00 88.12 72 SER A O 1
ATOM 591 N N . LEU A 1 73 ? -17.115 11.816 5.978 1.00 90.31 73 LEU A N 1
ATOM 592 C CA . LEU A 1 73 ? -16.259 11.676 4.796 1.00 90.31 73 LEU A CA 1
ATOM 593 C C . LEU A 1 73 ? -15.407 12.930 4.562 1.00 90.31 73 LEU A C 1
ATOM 595 O O . LEU A 1 73 ? -14.201 12.815 4.339 1.00 90.31 73 LEU A O 1
ATOM 599 N N . ARG A 1 74 ? -15.986 14.129 4.704 1.00 91.75 74 ARG A N 1
ATOM 600 C CA . ARG A 1 74 ? -15.245 15.401 4.615 1.00 91.75 74 ARG A CA 1
ATOM 601 C C . ARG A 1 74 ? -14.156 15.508 5.683 1.00 91.75 74 ARG A C 1
ATOM 603 O O . ARG A 1 74 ? -13.046 15.931 5.371 1.00 91.75 74 ARG A O 1
ATOM 610 N N . GLY A 1 75 ? -14.419 15.055 6.909 1.00 91.81 75 GLY A N 1
ATOM 611 C CA . GLY A 1 75 ? -13.421 15.012 7.984 1.00 91.81 75 GLY A CA 1
ATOM 612 C C . GLY A 1 75 ? -12.223 14.102 7.678 1.00 91.81 75 GLY A C 1
ATOM 613 O O . GLY A 1 75 ? -11.127 14.297 8.210 1.00 91.81 75 GLY A O 1
ATOM 614 N N . ASN A 1 76 ? -12.395 13.134 6.776 1.00 95.12 76 ASN A N 1
ATOM 615 C CA . ASN A 1 76 ? -11.352 12.204 6.358 1.00 95.12 76 ASN A CA 1
ATOM 616 C C . ASN A 1 76 ? -10.630 12.609 5.062 1.00 95.12 76 ASN A C 1
ATOM 618 O O . ASN A 1 76 ? -9.687 11.921 4.670 1.00 95.12 76 ASN A O 1
ATOM 622 N N . LEU A 1 77 ? -10.973 13.752 4.457 1.00 94.94 77 LEU A N 1
ATOM 623 C CA . LEU A 1 77 ? -10.395 14.210 3.188 1.00 94.94 77 LEU A CA 1
ATOM 624 C C . LEU A 1 77 ? -8.867 14.365 3.243 1.00 94.94 77 LEU A C 1
ATOM 626 O O . LEU A 1 77 ? -8.190 14.149 2.246 1.00 94.94 77 LEU A O 1
ATOM 630 N N . SER A 1 78 ? -8.305 14.666 4.419 1.00 95.44 78 SER A N 1
ATOM 631 C CA . SER A 1 78 ? -6.845 14.710 4.611 1.00 95.44 78 SER A CA 1
ATOM 632 C C . SER A 1 78 ? -6.137 13.417 4.184 1.00 95.44 78 SER A C 1
ATOM 634 O O . SER A 1 78 ? -5.044 13.479 3.631 1.00 95.44 78 SER A O 1
ATOM 636 N N . TRP A 1 79 ? -6.759 12.253 4.389 1.00 97.06 79 TRP A N 1
ATOM 637 C CA . TRP A 1 79 ? -6.211 10.974 3.941 1.00 97.06 79 TRP A CA 1
ATOM 638 C C . TRP A 1 79 ? -6.244 10.832 2.424 1.00 97.06 79 TRP A C 1
ATOM 640 O O . TRP A 1 79 ? -5.268 10.372 1.841 1.00 97.06 79 TRP A O 1
ATOM 650 N N . ASP A 1 80 ? -7.351 11.236 1.796 1.00 97.19 80 ASP A N 1
ATOM 651 C CA . ASP A 1 80 ? -7.489 11.200 0.339 1.00 97.19 80 ASP A CA 1
ATOM 652 C C . ASP A 1 80 ? -6.499 12.156 -0.321 1.00 97.19 80 ASP A C 1
ATOM 654 O O . ASP A 1 80 ? -5.886 11.797 -1.316 1.00 97.19 80 ASP A O 1
ATOM 658 N N . VAL A 1 81 ? -6.286 13.338 0.262 1.00 97.31 81 VAL A N 1
ATOM 659 C CA . VAL A 1 81 ? -5.286 14.302 -0.209 1.00 97.31 81 VAL A CA 1
ATOM 660 C C . VAL A 1 81 ? -3.882 13.708 -0.123 1.00 97.31 81 VAL A C 1
ATOM 662 O O . VAL A 1 81 ? -3.162 13.749 -1.112 1.00 97.31 81 VAL A O 1
ATOM 665 N N . VAL A 1 82 ? -3.493 13.105 1.007 1.00 97.69 82 VAL A N 1
ATOM 666 C CA . VAL A 1 82 ? -2.172 12.455 1.134 1.00 97.69 82 VAL A CA 1
ATOM 667 C C . VAL A 1 82 ? -2.013 11.324 0.117 1.00 97.69 82 VAL A C 1
ATOM 669 O O . VAL A 1 82 ? -0.993 11.264 -0.567 1.00 97.69 82 VAL A O 1
ATOM 672 N N . PHE A 1 83 ? -3.024 10.462 -0.017 1.00 98.25 83 PHE A N 1
ATOM 673 C CA . PHE A 1 83 ? -3.010 9.373 -0.991 1.00 98.25 83 PHE A CA 1
ATOM 674 C C . PHE A 1 83 ? -2.870 9.910 -2.421 1.00 98.25 83 PHE A C 1
ATOM 676 O O . PHE A 1 83 ? -1.967 9.500 -3.141 1.00 98.25 83 PHE A O 1
ATOM 683 N N . LEU A 1 84 ? -3.733 10.845 -2.828 1.00 98.06 84 LEU A N 1
ATOM 684 C CA . LEU A 1 84 ? -3.775 11.378 -4.189 1.00 98.06 84 LEU A CA 1
ATOM 685 C C . LEU A 1 84 ? -2.526 12.181 -4.540 1.00 98.06 84 LEU A C 1
ATOM 687 O O . LEU A 1 84 ? -2.027 12.025 -5.647 1.00 98.06 84 LEU A O 1
ATOM 691 N N . LEU A 1 85 ? -2.000 12.999 -3.625 1.00 98.12 85 LEU A N 1
ATOM 692 C CA . LEU A 1 85 ? -0.779 13.770 -3.874 1.00 98.12 85 LEU A CA 1
ATOM 693 C C . LEU A 1 85 ? 0.408 12.849 -4.159 1.00 98.12 85 LEU A C 1
ATOM 695 O O . LEU A 1 85 ? 1.111 13.047 -5.144 1.00 98.12 85 LEU A O 1
ATOM 699 N N . LEU A 1 86 ? 0.612 11.821 -3.332 1.00 98.12 86 LEU A N 1
ATOM 700 C CA . LEU A 1 86 ? 1.714 10.876 -3.518 1.00 98.12 86 LEU A CA 1
ATOM 701 C C . LEU A 1 86 ? 1.485 9.958 -4.720 1.00 98.12 86 LEU A C 1
ATOM 703 O O . LEU A 1 86 ? 2.425 9.672 -5.458 1.00 98.12 86 LEU A O 1
ATOM 707 N N . PHE A 1 87 ? 0.237 9.543 -4.952 1.00 98.44 87 PHE A N 1
ATOM 708 C CA . PHE A 1 87 ? -0.135 8.777 -6.135 1.00 98.44 87 PHE A CA 1
ATOM 709 C C . PHE A 1 87 ? 0.171 9.558 -7.415 1.00 98.44 87 PHE A C 1
ATOM 711 O O . PHE A 1 87 ? 0.828 9.025 -8.300 1.00 98.44 87 PHE A O 1
ATOM 718 N N . ILE A 1 88 ? -0.274 10.816 -7.513 1.00 98.38 88 ILE A N 1
ATOM 719 C CA . ILE A 1 88 ? -0.056 11.664 -8.692 1.00 98.38 88 ILE A CA 1
ATOM 720 C C . ILE A 1 88 ? 1.432 11.964 -8.864 1.00 98.38 88 ILE A C 1
ATOM 722 O O . ILE A 1 88 ? 1.943 11.771 -9.960 1.00 98.38 88 ILE A O 1
ATOM 726 N N . ALA A 1 89 ? 2.146 12.333 -7.796 1.00 97.19 89 ALA A N 1
ATOM 727 C CA . ALA A 1 89 ? 3.583 12.597 -7.870 1.00 97.19 89 ALA A CA 1
ATOM 728 C C . ALA A 1 89 ? 4.362 11.391 -8.424 1.00 97.19 89 ALA A C 1
ATOM 730 O O . ALA A 1 89 ? 5.204 11.533 -9.306 1.00 97.19 89 ALA A O 1
ATOM 731 N N . MET A 1 90 ? 4.050 10.181 -7.957 1.00 97.75 90 MET A N 1
ATOM 732 C CA . MET A 1 90 ? 4.705 8.971 -8.452 1.00 97.75 90 MET A CA 1
ATOM 733 C C . MET A 1 90 ? 4.196 8.552 -9.841 1.00 97.75 90 MET A C 1
ATOM 735 O O . MET A 1 90 ? 4.950 8.002 -10.644 1.00 97.75 90 MET A O 1
ATOM 739 N N . LEU A 1 91 ? 2.932 8.832 -10.166 1.00 97.69 91 LEU A N 1
ATOM 740 C CA . LEU A 1 91 ? 2.390 8.619 -11.507 1.00 97.69 91 LEU A CA 1
ATOM 741 C C . LEU A 1 91 ? 3.079 9.520 -12.533 1.00 97.69 91 LEU A C 1
ATOM 743 O O . LEU A 1 91 ? 3.363 9.051 -13.628 1.00 97.69 91 LEU A O 1
ATOM 747 N N . GLU A 1 92 ? 3.393 10.768 -12.189 1.00 97.31 92 GLU A N 1
ATOM 748 C CA . GLU A 1 92 ? 4.164 11.676 -13.044 1.00 97.31 92 GLU A CA 1
ATOM 749 C C . GLU A 1 92 ? 5.563 11.120 -13.326 1.00 97.31 92 GLU A C 1
ATOM 751 O O . GLU A 1 92 ? 5.986 11.086 -14.481 1.00 97.31 92 GLU A O 1
ATOM 756 N N . VAL A 1 93 ? 6.246 10.577 -12.311 1.00 95.25 93 VAL A N 1
ATOM 757 C CA . VAL A 1 93 ? 7.530 9.880 -12.505 1.00 95.25 93 VAL A CA 1
ATOM 758 C C . VAL A 1 93 ? 7.376 8.726 -13.501 1.00 95.25 93 VAL A C 1
ATOM 760 O O . VAL A 1 93 ? 8.173 8.594 -14.432 1.00 95.25 93 VAL A O 1
ATOM 763 N N . ARG A 1 94 ? 6.326 7.907 -13.354 1.00 95.06 94 ARG A N 1
ATOM 764 C CA . ARG A 1 94 ? 6.047 6.798 -14.282 1.00 95.06 94 ARG A CA 1
ATOM 765 C C . ARG A 1 94 ? 5.622 7.260 -15.666 1.00 95.06 94 ARG A C 1
ATOM 767 O O . ARG A 1 94 ? 5.928 6.583 -16.637 1.00 95.06 94 ARG A O 1
ATOM 774 N N . TYR A 1 95 ? 4.953 8.397 -15.776 1.00 95.25 95 TYR A N 1
ATOM 775 C CA . TYR A 1 95 ? 4.580 8.980 -17.056 1.00 95.25 95 TYR A CA 1
ATOM 776 C C . TYR A 1 95 ? 5.813 9.447 -17.840 1.00 95.25 95 TYR A C 1
ATOM 778 O O . TYR A 1 95 ? 5.874 9.249 -19.051 1.00 95.25 95 TYR A O 1
ATOM 786 N N . LEU A 1 96 ? 6.814 10.007 -17.152 1.00 93.69 96 LEU A N 1
ATOM 787 C CA . LEU A 1 96 ? 8.084 10.421 -17.757 1.00 93.69 96 LEU A CA 1
ATOM 788 C C . LEU A 1 96 ? 8.982 9.231 -18.127 1.00 93.69 96 LEU A C 1
ATOM 790 O O . LEU A 1 96 ? 9.729 9.310 -19.100 1.00 93.69 96 LEU A O 1
ATOM 794 N N . ASN A 1 97 ? 8.903 8.124 -17.381 1.00 90.94 97 ASN A N 1
ATOM 795 C CA . ASN A 1 97 ? 9.638 6.892 -17.673 1.00 90.94 97 ASN A CA 1
ATOM 796 C C . ASN A 1 97 ? 8.725 5.649 -17.609 1.00 90.94 97 ASN A C 1
ATOM 798 O O . ASN A 1 97 ? 8.815 4.856 -16.665 1.00 90.94 97 ASN A O 1
ATOM 802 N N . PRO A 1 98 ? 7.851 5.445 -18.616 1.00 92.75 98 PRO A N 1
ATOM 803 C CA . PRO A 1 98 ? 6.858 4.370 -18.600 1.00 92.75 98 PRO A CA 1
ATOM 804 C C . PRO A 1 98 ? 7.421 3.021 -19.057 1.00 92.75 98 PRO A C 1
ATOM 806 O O . PRO A 1 98 ? 6.687 2.030 -19.117 1.00 92.75 98 PRO A O 1
ATOM 809 N N . SER A 1 99 ? 8.705 2.987 -19.424 1.00 90.50 99 SER A N 1
ATOM 810 C CA . SER A 1 99 ? 9.359 1.820 -20.001 1.00 90.50 99 SER A CA 1
ATOM 811 C C . SER A 1 99 ? 9.292 0.620 -19.057 1.00 90.50 99 SER A C 1
ATOM 813 O O . SER A 1 99 ? 9.587 0.726 -17.864 1.00 90.50 99 SER A O 1
ATOM 815 N N . VAL A 1 100 ? 8.931 -0.527 -19.635 1.00 87.88 100 VAL A N 1
ATOM 816 C CA . VAL A 1 100 ? 9.032 -1.866 -19.027 1.00 87.88 100 VAL A CA 1
ATOM 817 C C . VAL A 1 100 ? 10.340 -2.572 -19.412 1.00 87.88 100 VAL A C 1
ATOM 819 O O . VAL A 1 100 ? 10.573 -3.711 -19.027 1.00 87.88 100 VAL A O 1
ATOM 822 N N . SER A 1 101 ? 11.168 -1.913 -20.226 1.00 82.81 101 SER A N 1
ATOM 823 C CA . SER A 1 101 ? 12.480 -2.391 -20.662 1.00 82.81 101 SER A CA 1
ATOM 824 C C . SER A 1 101 ? 13.568 -1.958 -19.675 1.00 82.81 101 SER A C 1
ATOM 826 O O . SER A 1 101 ? 13.405 -0.935 -19.004 1.00 82.81 101 SER A O 1
ATOM 828 N N . TYR A 1 102 ? 14.698 -2.673 -19.706 1.00 78.56 102 TYR A N 1
ATOM 829 C CA . TYR A 1 102 ? 15.911 -2.508 -18.891 1.00 78.56 102 TYR A CA 1
ATOM 830 C C . TYR A 1 102 ? 15.818 -3.040 -17.457 1.00 78.56 102 TYR A C 1
ATOM 832 O O . TYR A 1 102 ? 14.758 -3.029 -16.839 1.00 78.56 102 TYR A O 1
ATOM 840 N N . G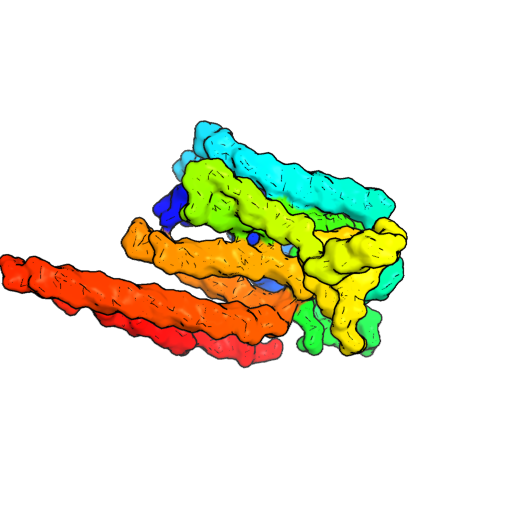LY A 1 103 ? 16.968 -3.486 -16.938 1.00 81.69 103 GLY A N 1
ATOM 841 C CA . GLY A 1 103 ? 17.087 -4.027 -15.585 1.00 81.69 103 GLY A CA 1
ATOM 842 C C . GLY A 1 103 ? 16.194 -5.246 -15.378 1.00 81.69 103 GLY A C 1
ATOM 843 O O . GLY A 1 103 ? 16.102 -6.119 -16.242 1.00 81.69 103 GLY A O 1
ATOM 844 N N . GLU A 1 104 ? 15.513 -5.274 -14.241 1.00 85.62 104 GLU A N 1
ATOM 845 C CA . GLU A 1 104 ? 14.654 -6.385 -13.830 1.00 85.62 104 GLU A CA 1
ATOM 846 C C . GLU A 1 104 ? 13.165 -6.115 -14.137 1.00 85.62 104 GLU A C 1
ATOM 848 O O . GLU A 1 104 ? 12.337 -7.018 -14.028 1.00 85.62 104 GLU A O 1
ATOM 853 N N . LYS A 1 105 ? 12.831 -4.929 -14.680 1.00 91.88 105 LYS A N 1
ATOM 854 C CA . LYS A 1 105 ? 11.467 -4.540 -15.108 1.00 91.88 105 LYS A CA 1
ATOM 855 C C . LYS A 1 105 ? 10.807 -5.562 -16.026 1.00 91.88 105 LYS A C 1
ATOM 857 O O . LYS A 1 105 ? 9.599 -5.783 -15.941 1.00 91.88 105 LYS A O 1
ATOM 862 N N . LEU A 1 106 ? 11.593 -6.170 -16.917 1.00 92.31 106 LEU A N 1
ATOM 863 C CA . LEU A 1 106 ? 11.102 -7.181 -17.849 1.00 92.31 106 LEU A CA 1
ATOM 864 C C . LEU A 1 106 ? 10.603 -8.424 -17.105 1.00 92.31 106 LEU A C 1
ATOM 866 O O . LEU A 1 106 ? 9.557 -8.962 -17.463 1.00 92.31 106 LEU A O 1
ATOM 870 N N . MET A 1 107 ? 11.333 -8.854 -16.074 1.00 92.31 107 MET A N 1
ATOM 871 C CA . MET A 1 107 ? 10.975 -10.000 -15.243 1.00 92.31 107 MET A CA 1
ATOM 872 C C . MET A 1 107 ? 9.691 -9.715 -14.458 1.00 92.31 107 MET A C 1
ATOM 874 O O . MET A 1 107 ? 8.730 -10.475 -14.584 1.00 92.31 107 MET A O 1
ATOM 878 N N . ASP A 1 108 ? 9.610 -8.569 -13.777 1.00 94.06 108 ASP A N 1
ATOM 879 C CA . ASP A 1 108 ? 8.406 -8.184 -13.032 1.00 94.06 108 ASP A CA 1
ATOM 880 C C . ASP A 1 108 ? 7.175 -8.058 -13.942 1.00 94.06 108 ASP A C 1
ATOM 882 O O . ASP A 1 108 ? 6.072 -8.507 -13.609 1.00 94.06 108 ASP A O 1
ATOM 886 N N . HIS A 1 109 ? 7.347 -7.458 -15.124 1.00 95.44 109 HIS A N 1
ATOM 887 C CA . HIS A 1 109 ? 6.267 -7.338 -16.096 1.00 95.44 109 HIS A CA 1
ATOM 888 C C . HIS A 1 109 ? 5.843 -8.705 -16.650 1.00 95.44 109 HIS A C 1
ATOM 890 O O . HIS A 1 109 ? 4.652 -8.916 -16.870 1.00 95.44 109 HIS A O 1
ATOM 896 N N . ALA A 1 110 ? 6.770 -9.646 -16.844 1.00 94.44 110 ALA A N 1
ATOM 897 C CA . ALA A 1 110 ? 6.445 -10.991 -17.308 1.00 94.44 110 ALA A CA 1
ATOM 898 C C . ALA A 1 110 ? 5.579 -11.758 -16.290 1.00 94.44 110 ALA A C 1
ATOM 900 O O . ALA A 1 110 ? 4.605 -12.402 -16.688 1.00 94.44 110 ALA A O 1
ATOM 901 N N . PHE A 1 111 ? 5.846 -11.615 -14.985 1.00 94.81 111 PHE A N 1
ATOM 902 C CA . PHE A 1 111 ? 4.971 -12.160 -13.938 1.00 94.81 111 PHE A CA 1
ATOM 903 C C . PHE A 1 111 ? 3.570 -11.543 -13.984 1.00 94.81 111 PHE A C 1
ATOM 905 O O . PHE A 1 111 ? 2.574 -12.266 -13.930 1.00 94.81 111 PHE A O 1
ATOM 912 N N . LEU A 1 112 ? 3.468 -10.221 -14.166 1.00 95.62 112 LEU A N 1
ATOM 913 C CA . LEU A 1 112 ? 2.167 -9.565 -14.338 1.00 95.62 112 LEU A CA 1
ATOM 914 C C . LEU A 1 112 ? 1.423 -10.074 -15.572 1.00 95.62 112 LEU A C 1
ATOM 916 O O . LEU A 1 112 ? 0.225 -10.315 -15.490 1.00 95.62 112 LEU A O 1
ATOM 920 N N . VAL A 1 113 ? 2.105 -10.236 -16.708 1.00 95.94 113 VAL A N 1
ATOM 921 C CA . VAL A 1 113 ? 1.501 -10.757 -17.944 1.00 95.94 113 VAL A CA 1
ATOM 922 C C . VAL A 1 113 ? 0.938 -12.160 -17.723 1.00 95.94 113 VAL A C 1
ATOM 924 O O . VAL A 1 113 ? -0.187 -12.424 -18.145 1.00 95.94 113 VAL A O 1
ATOM 927 N N . SER A 1 114 ? 1.682 -13.028 -17.030 1.00 95.50 114 SER A N 1
ATOM 928 C CA . SER A 1 114 ? 1.230 -14.379 -16.678 1.00 95.50 114 SER A CA 1
ATOM 929 C C . SER A 1 114 ? -0.093 -14.343 -15.903 1.00 95.50 114 SER A C 1
ATOM 931 O O . SER A 1 114 ? -1.081 -14.948 -16.320 1.00 95.50 114 SER A O 1
ATOM 933 N N . ILE A 1 115 ? -0.153 -13.526 -14.847 1.00 96.19 115 ILE A N 1
ATOM 934 C CA . ILE A 1 115 ? -1.326 -13.405 -13.971 1.00 96.19 115 ILE A CA 1
ATOM 935 C C . ILE A 1 115 ? -2.508 -12.735 -14.683 1.00 96.19 115 ILE A C 1
ATOM 937 O O . ILE A 1 115 ? -3.643 -13.178 -14.539 1.00 96.19 115 ILE A O 1
ATOM 941 N N . VAL A 1 116 ? -2.270 -11.665 -15.447 1.00 96.75 116 VAL A N 1
ATOM 942 C CA . VAL A 1 116 ? -3.337 -10.919 -16.137 1.00 96.75 116 VAL A CA 1
ATOM 943 C C . VAL A 1 116 ? -4.007 -11.779 -17.210 1.00 96.75 116 VAL A C 1
ATOM 945 O O . VAL A 1 116 ? -5.226 -11.720 -17.361 1.00 96.75 116 VAL A O 1
ATOM 948 N N . ASN A 1 117 ? -3.226 -12.574 -17.946 1.00 94.50 117 ASN A N 1
ATOM 949 C CA . ASN A 1 117 ? -3.744 -13.395 -19.039 1.00 94.50 117 ASN A CA 1
ATOM 950 C C . ASN A 1 117 ? -4.392 -14.694 -18.551 1.00 94.50 117 ASN A C 1
ATOM 952 O O . ASN A 1 117 ? -5.380 -15.133 -19.138 1.00 94.50 117 ASN A O 1
ATOM 956 N N . ASN A 1 118 ? -3.838 -15.315 -17.508 1.00 94.56 118 ASN A N 1
ATOM 957 C CA . ASN A 1 118 ? -4.358 -16.555 -16.945 1.00 94.56 118 ASN A CA 1
ATOM 958 C C . ASN A 1 118 ? -4.272 -16.529 -15.405 1.00 94.56 118 ASN A C 1
ATOM 960 O O . ASN A 1 118 ? -3.301 -17.032 -14.836 1.00 94.56 118 ASN A O 1
ATOM 964 N N . PRO A 1 119 ? -5.267 -15.934 -14.719 1.00 94.44 119 PRO A N 1
ATOM 965 C CA . PRO A 1 119 ? -5.241 -15.721 -13.273 1.00 94.44 119 PRO A CA 1
ATOM 966 C C . PRO A 1 119 ? -5.552 -17.003 -12.483 1.00 94.44 119 PRO A C 1
ATOM 968 O O . PRO A 1 119 ? -6.584 -17.114 -11.820 1.00 94.44 119 PRO A O 1
ATOM 971 N N . VAL A 1 120 ? -4.643 -17.972 -12.543 1.00 94.88 120 VAL A N 1
ATOM 972 C CA . VAL A 1 120 ? -4.693 -19.239 -11.802 1.00 94.88 120 VAL A CA 1
ATOM 973 C C . VAL A 1 120 ? -3.508 -19.303 -10.843 1.00 94.88 120 VAL A C 1
ATOM 975 O O . VAL A 1 120 ? -2.433 -18.785 -11.144 1.00 94.88 120 VAL A O 1
ATOM 978 N N . VAL A 1 121 ? -3.713 -19.912 -9.676 1.00 94.56 121 VAL A N 1
ATOM 979 C CA . VAL A 1 121 ? -2.643 -20.161 -8.704 1.00 94.56 121 VAL A CA 1
ATOM 980 C C . VAL A 1 121 ? -2.149 -21.608 -8.844 1.00 94.56 121 VAL A C 1
ATOM 982 O O . VAL A 1 121 ? -2.959 -22.527 -8.780 1.00 94.56 121 VAL A O 1
ATOM 985 N N . SER A 1 122 ? -0.847 -21.866 -8.997 1.00 93.44 122 SER A N 1
ATOM 986 C CA . SER A 1 122 ? 0.244 -20.893 -9.204 1.00 93.44 122 SER A CA 1
ATOM 987 C C . SER A 1 122 ? 0.291 -20.366 -10.651 1.00 93.44 122 SER A C 1
ATOM 989 O O . SER A 1 122 ? -0.004 -21.129 -11.575 1.00 93.44 122 SER A O 1
ATOM 991 N N . PRO A 1 123 ? 0.684 -19.094 -10.886 1.00 94.44 123 PRO A N 1
ATOM 992 C CA . PRO A 1 123 ? 0.801 -18.550 -12.242 1.00 94.44 123 PRO A CA 1
ATOM 993 C C . PRO A 1 123 ? 1.870 -19.282 -13.059 1.00 94.44 123 PRO A C 1
ATOM 995 O O . PRO A 1 123 ? 2.822 -19.817 -12.493 1.00 94.44 123 PRO A O 1
ATOM 998 N N . ALA A 1 124 ? 1.763 -19.258 -14.388 1.00 94.75 124 ALA A N 1
ATOM 999 C CA . ALA A 1 124 ? 2.795 -19.823 -15.2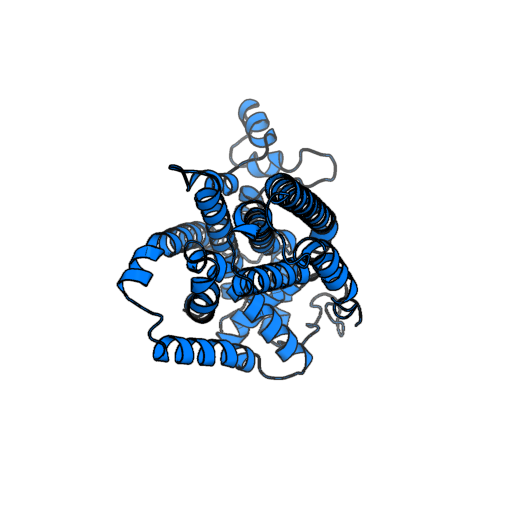59 1.00 94.75 124 ALA A CA 1
ATOM 1000 C C . ALA A 1 124 ? 4.126 -19.069 -15.096 1.00 94.75 124 ALA A C 1
ATOM 1002 O O . ALA A 1 124 ? 4.130 -17.834 -15.031 1.00 94.75 124 ALA A O 1
ATOM 1003 N N . ASP A 1 125 ? 5.242 -19.796 -15.066 1.00 94.25 125 ASP A N 1
ATOM 1004 C CA . ASP A 1 125 ? 6.569 -19.184 -15.013 1.00 94.25 125 ASP A CA 1
ATOM 1005 C C . ASP A 1 125 ? 6.989 -18.725 -16.423 1.00 94.25 125 ASP A C 1
ATOM 1007 O O . ASP A 1 125 ? 7.148 -19.560 -17.319 1.00 94.25 125 ASP A O 1
ATOM 1011 N N . PRO A 1 126 ? 7.180 -17.413 -16.667 1.00 92.38 126 PRO A N 1
ATOM 1012 C CA . PRO A 1 126 ? 7.624 -16.925 -17.970 1.00 92.38 126 PRO A CA 1
ATOM 1013 C C . PRO A 1 126 ? 9.045 -17.372 -18.351 1.00 92.38 126 PRO A C 1
ATOM 1015 O O . PRO A 1 126 ? 9.410 -17.265 -19.522 1.00 92.38 126 PRO A O 1
ATOM 1018 N N . TRP A 1 127 ? 9.838 -17.868 -17.400 1.00 90.19 127 TRP A N 1
ATOM 1019 C CA . TRP A 1 127 ? 11.226 -18.291 -17.595 1.00 90.19 127 TRP A CA 1
ATOM 1020 C C . TRP A 1 127 ? 11.410 -19.810 -17.594 1.00 90.19 127 TRP A C 1
ATOM 1022 O O . TRP A 1 127 ? 12.501 -20.287 -17.909 1.00 90.19 127 TRP A O 1
ATOM 1032 N N . TYR A 1 128 ? 10.355 -20.578 -17.307 1.00 92.25 128 TYR A N 1
ATOM 1033 C CA . TYR A 1 128 ? 10.397 -22.036 -17.310 1.00 92.25 128 TYR A CA 1
ATOM 1034 C C . TYR A 1 128 ? 9.195 -22.621 -18.060 1.00 92.25 128 TYR A C 1
ATOM 1036 O O . TYR A 1 128 ? 8.072 -22.673 -17.565 1.00 92.25 128 TYR A O 1
ATOM 1044 N N . ALA A 1 129 ? 9.435 -23.067 -19.298 1.00 91.31 129 ALA A N 1
ATOM 1045 C CA . ALA A 1 129 ? 8.387 -23.579 -20.177 1.00 91.31 129 ALA A CA 1
ATOM 1046 C C . ALA A 1 129 ? 7.686 -24.811 -19.577 1.00 91.31 129 ALA A C 1
ATOM 1048 O O . ALA A 1 129 ? 8.319 -25.828 -19.305 1.00 91.31 129 ALA A O 1
ATOM 1049 N N . GLY A 1 130 ? 6.364 -24.719 -19.402 1.00 90.88 130 GLY A N 1
ATOM 1050 C CA . GLY A 1 130 ? 5.553 -25.754 -18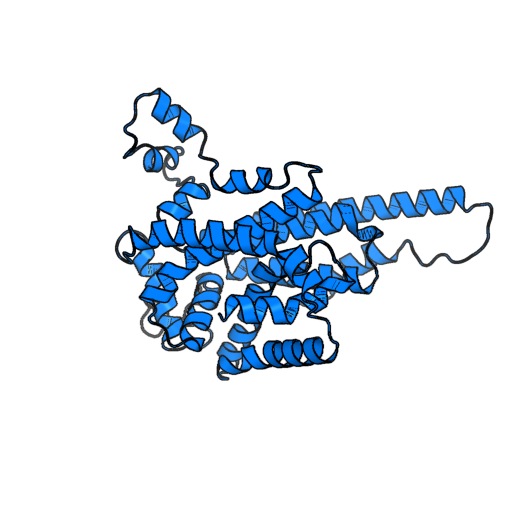.746 1.00 90.88 130 GLY A CA 1
ATOM 1051 C C . GLY A 1 130 ? 5.616 -25.729 -17.213 1.00 90.88 130 GLY A C 1
ATOM 1052 O O . GLY A 1 130 ? 4.924 -26.517 -16.573 1.00 90.88 130 GLY A O 1
ATOM 1053 N N . GLY A 1 131 ? 6.413 -24.829 -16.637 1.00 92.94 131 GLY A N 1
ATOM 1054 C CA . GLY A 1 131 ? 6.523 -24.596 -15.206 1.00 92.94 131 GLY A CA 1
ATOM 1055 C C . GLY A 1 131 ? 5.541 -23.562 -14.666 1.00 92.94 131 GLY A C 1
ATOM 1056 O O . GLY A 1 131 ? 4.836 -22.865 -15.402 1.00 92.94 131 GLY A O 1
ATOM 1057 N N . VAL A 1 132 ? 5.529 -23.450 -13.342 1.00 93.81 132 VAL A N 1
ATOM 1058 C CA . VAL A 1 132 ? 4.727 -22.490 -12.581 1.00 93.81 132 VAL A CA 1
ATOM 1059 C C . VAL A 1 132 ? 5.622 -21.727 -11.612 1.00 93.81 132 VAL A C 1
ATOM 1061 O O . VAL A 1 132 ? 6.687 -22.209 -11.248 1.00 93.81 132 VAL A O 1
ATOM 1064 N N . LEU A 1 133 ? 5.187 -20.546 -11.180 1.00 88.75 133 LEU A N 1
ATOM 1065 C CA . LEU A 1 133 ? 5.866 -19.770 -10.146 1.00 88.75 133 LEU A CA 1
ATOM 1066 C C . LEU A 1 133 ? 5.649 -20.424 -8.776 1.00 88.75 133 LEU A C 1
ATOM 1068 O O . LEU A 1 133 ? 4.642 -20.185 -8.108 1.00 88.75 133 LEU A O 1
ATOM 1072 N N . ASP A 1 134 ? 6.601 -21.254 -8.369 1.00 81.81 134 ASP A N 1
ATOM 1073 C CA . ASP A 1 134 ? 6.644 -21.967 -7.089 1.00 81.81 134 ASP A CA 1
ATOM 1074 C C . ASP A 1 134 ? 7.807 -21.506 -6.189 1.00 81.81 134 ASP A C 1
ATOM 1076 O O . ASP A 1 134 ? 7.660 -21.456 -4.970 1.00 81.81 134 ASP A O 1
ATOM 1080 N N . VAL A 1 135 ? 8.942 -21.105 -6.774 1.00 69.88 135 VAL A N 1
ATOM 1081 C CA . VAL A 1 135 ? 10.149 -20.703 -6.024 1.00 69.88 135 VAL A CA 1
ATOM 1082 C C . VAL A 1 135 ? 10.179 -19.208 -5.658 1.00 69.88 135 VAL A C 1
ATOM 1084 O O . VAL A 1 135 ? 10.837 -18.827 -4.688 1.00 69.88 135 VAL A O 1
ATOM 1087 N N . TYR A 1 136 ? 9.480 -18.338 -6.398 1.00 76.81 136 TYR A N 1
ATOM 1088 C CA . TYR A 1 136 ? 9.576 -16.878 -6.233 1.00 76.81 136 TYR A CA 1
ATOM 1089 C C . TYR A 1 136 ? 8.362 -16.258 -5.520 1.00 76.81 136 TYR A C 1
ATOM 1091 O O . TYR A 1 136 ? 7.224 -16.688 -5.698 1.00 76.81 136 TYR A O 1
ATOM 1099 N N . TYR A 1 137 ? 8.589 -15.197 -4.741 1.00 87.38 137 TYR A N 1
ATOM 1100 C CA . TYR A 1 137 ? 7.555 -14.472 -3.991 1.00 87.38 137 TYR A CA 1
ATOM 1101 C C . TYR A 1 137 ? 6.684 -13.586 -4.907 1.00 87.38 137 TYR A C 1
ATOM 1103 O O . TYR A 1 137 ? 6.934 -12.402 -5.117 1.00 87.38 137 TYR A O 1
ATOM 1111 N N . TYR A 1 138 ? 5.631 -14.167 -5.481 1.00 93.56 138 TYR A N 1
ATOM 1112 C CA . TYR A 1 138 ? 4.814 -13.511 -6.507 1.00 93.56 138 TYR A CA 1
ATOM 1113 C C . TYR A 1 138 ? 3.568 -12.784 -5.970 1.00 93.56 138 TYR A C 1
ATOM 1115 O O . TYR A 1 138 ? 2.828 -12.210 -6.767 1.00 93.56 138 TYR A O 1
ATOM 1123 N N . LEU A 1 139 ? 3.270 -12.779 -4.659 1.00 95.88 139 LEU A N 1
ATOM 1124 C CA . LEU A 1 139 ? 1.980 -12.255 -4.163 1.00 95.88 139 LEU A CA 1
ATOM 1125 C C . LEU A 1 139 ? 1.805 -10.754 -4.440 1.00 95.88 139 LEU A C 1
ATOM 1127 O O . LEU A 1 139 ? 0.688 -10.293 -4.677 1.00 95.88 139 LEU A O 1
ATOM 1131 N N . GLY A 1 140 ? 2.903 -9.992 -4.446 1.00 96.44 140 GLY A N 1
ATOM 1132 C CA . GLY A 1 140 ? 2.892 -8.588 -4.859 1.00 96.44 140 GLY A CA 1
ATOM 1133 C C . GLY A 1 140 ? 2.460 -8.429 -6.319 1.00 96.44 140 GLY A C 1
ATOM 1134 O O . GLY A 1 140 ? 1.555 -7.652 -6.621 1.00 96.44 140 GLY A O 1
ATOM 1135 N N . HIS A 1 141 ? 3.036 -9.219 -7.224 1.00 96.44 141 HIS A N 1
ATOM 1136 C CA . HIS A 1 141 ? 2.637 -9.251 -8.633 1.00 96.44 141 HIS A CA 1
ATOM 1137 C C . HIS A 1 141 ? 1.208 -9.775 -8.795 1.00 96.44 141 HIS A C 1
ATOM 1139 O O . HIS A 1 141 ?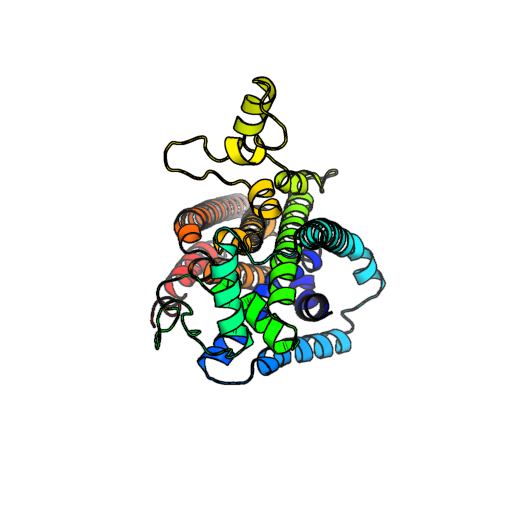 0.447 -9.208 -9.574 1.00 96.44 141 HIS A O 1
ATOM 1145 N N . TRP A 1 142 ? 0.799 -10.780 -8.012 1.00 97.62 142 TRP A N 1
ATOM 1146 C CA . TRP A 1 142 ? -0.570 -11.301 -7.990 1.00 97.62 142 TRP A CA 1
ATOM 1147 C C . TRP A 1 142 ? -1.581 -10.217 -7.639 1.00 97.62 142 TRP A C 1
ATOM 1149 O O . TRP A 1 142 ? -2.565 -10.052 -8.351 1.00 97.62 142 TRP A O 1
ATOM 1159 N N . MET A 1 143 ? -1.325 -9.438 -6.585 1.00 98.12 143 MET A N 1
ATOM 1160 C CA . MET A 1 143 ? -2.189 -8.339 -6.147 1.00 98.12 143 MET A CA 1
ATOM 1161 C C . MET A 1 143 ? -2.530 -7.391 -7.298 1.00 98.12 143 MET A C 1
ATOM 1163 O O . MET A 1 143 ? -3.703 -7.113 -7.552 1.00 98.12 143 MET A O 1
ATOM 1167 N N . PHE A 1 144 ? -1.519 -6.909 -8.018 1.00 97.94 144 PHE A N 1
ATOM 1168 C CA . PHE A 1 144 ? -1.734 -5.952 -9.101 1.00 97.94 144 PHE A CA 1
ATOM 1169 C C . PHE A 1 144 ? -2.179 -6.617 -10.404 1.00 97.94 144 PHE A C 1
ATOM 1171 O O . PHE A 1 144 ? -3.020 -6.055 -11.106 1.00 97.94 144 PHE A O 1
ATOM 1178 N N . GLY A 1 145 ? -1.692 -7.821 -10.706 1.00 97.62 145 GLY A N 1
ATOM 1179 C CA . GLY A 1 145 ? -2.121 -8.611 -11.858 1.00 97.62 145 GLY A CA 1
ATOM 1180 C C . GLY A 1 145 ? -3.602 -8.987 -11.781 1.00 97.62 145 GLY A C 1
ATOM 1181 O O . GLY A 1 145 ? -4.335 -8.774 -12.742 1.00 97.62 145 GLY A O 1
ATOM 1182 N N . ALA A 1 146 ? -4.081 -9.429 -10.616 1.00 97.81 146 ALA A N 1
ATOM 1183 C CA . ALA A 1 146 ? -5.489 -9.732 -10.373 1.00 97.81 146 ALA A CA 1
ATOM 1184 C C . ALA A 1 146 ? -6.376 -8.484 -10.509 1.00 97.81 146 ALA A C 1
ATOM 1186 O O . ALA A 1 146 ? -7.431 -8.541 -11.141 1.00 97.81 146 ALA A O 1
ATOM 1187 N N . ILE A 1 147 ? -5.937 -7.331 -9.984 1.00 97.81 147 ILE A N 1
ATOM 1188 C CA . ILE A 1 147 ? -6.630 -6.047 -10.199 1.00 97.81 147 ILE A CA 1
ATOM 1189 C C . ILE A 1 147 ? -6.668 -5.701 -11.695 1.00 97.81 147 ILE A C 1
ATOM 1191 O O . ILE A 1 147 ? -7.709 -5.281 -12.197 1.00 97.81 147 ILE A O 1
ATOM 1195 N N . GLY A 1 148 ? -5.561 -5.899 -12.412 1.00 97.38 148 GLY A N 1
ATOM 1196 C CA . GLY A 1 148 ? -5.470 -5.704 -13.858 1.00 97.38 148 GLY A CA 1
ATOM 1197 C C . GLY A 1 148 ? -6.448 -6.575 -14.644 1.00 97.38 148 GLY A C 1
ATOM 1198 O O . GLY A 1 148 ? -7.174 -6.055 -15.491 1.00 97.38 148 GLY A O 1
ATOM 1199 N N . ALA A 1 149 ? -6.518 -7.865 -14.306 1.00 97.38 149 ALA A N 1
ATOM 1200 C CA . ALA A 1 149 ? -7.432 -8.836 -14.902 1.00 97.38 149 ALA A CA 1
ATOM 1201 C C . ALA A 1 149 ? -8.905 -8.472 -14.653 1.00 97.38 149 ALA A C 1
ATOM 1203 O O . ALA A 1 149 ? -9.698 -8.458 -15.590 1.00 97.38 149 ALA A O 1
ATOM 1204 N N . ILE A 1 150 ? -9.263 -8.101 -13.416 1.00 97.31 150 ILE A N 1
ATOM 1205 C CA . ILE A 1 150 ? -10.617 -7.642 -13.055 1.00 97.31 150 ILE A CA 1
ATOM 1206 C C . ILE A 1 150 ? -11.003 -6.373 -13.829 1.00 97.31 150 ILE A C 1
ATOM 1208 O O . ILE A 1 150 ? -12.153 -6.203 -14.220 1.00 97.31 150 ILE A O 1
ATOM 1212 N N . LEU A 1 151 ? -10.062 -5.449 -14.028 1.00 96.81 151 LEU A N 1
ATOM 1213 C CA . LEU A 1 151 ? -10.316 -4.202 -14.750 1.00 96.81 151 LEU A CA 1
ATOM 1214 C C . LEU A 1 151 ? -10.268 -4.357 -16.278 1.00 96.81 151 LEU A C 1
ATOM 1216 O O . LEU A 1 151 ? -10.661 -3.426 -16.980 1.00 96.81 151 LEU A O 1
ATOM 1220 N N . GLY A 1 152 ? -9.761 -5.479 -16.798 1.00 95.56 152 GLY A N 1
ATOM 1221 C CA . GLY A 1 152 ? -9.567 -5.693 -18.233 1.00 95.56 152 GLY A CA 1
ATOM 1222 C C . GLY A 1 152 ? -8.571 -4.718 -18.874 1.00 95.56 152 GLY A C 1
ATOM 1223 O O . GLY A 1 152 ? -8.701 -4.391 -20.054 1.00 95.56 152 GLY A O 1
ATOM 1224 N N . ILE A 1 153 ? -7.599 -4.206 -18.109 1.00 95.31 153 ILE A N 1
ATOM 1225 C CA . ILE A 1 153 ? -6.600 -3.247 -18.608 1.00 95.31 153 ILE A CA 1
ATOM 1226 C C . ILE A 1 153 ? -5.283 -3.941 -18.972 1.00 95.31 153 ILE A C 1
ATOM 1228 O O . ILE A 1 153 ? -4.904 -4.952 -18.387 1.00 95.31 153 ILE A O 1
ATOM 1232 N N . LYS A 1 154 ? -4.558 -3.370 -19.941 1.00 95.75 154 LYS A N 1
ATOM 1233 C CA . LYS A 1 154 ? -3.276 -3.911 -20.425 1.00 95.75 154 LYS A CA 1
ATOM 1234 C C . LYS A 1 154 ? -2.245 -4.002 -19.294 1.00 95.75 154 LYS A C 1
ATOM 1236 O O . LYS A 1 154 ? -2.098 -3.054 -18.522 1.00 95.75 154 LYS A O 1
ATOM 1241 N N . SER A 1 155 ? -1.458 -5.080 -19.266 1.00 95.69 155 SER A N 1
ATOM 1242 C CA . SER A 1 155 ? -0.406 -5.311 -18.260 1.00 95.69 155 SER A CA 1
ATOM 1243 C C . SER A 1 155 ? 0.617 -4.171 -18.178 1.00 95.69 155 SER A C 1
ATOM 1245 O O . SER A 1 155 ? 1.066 -3.832 -17.089 1.00 95.69 155 SER A O 1
ATOM 1247 N N . THR A 1 156 ? 0.926 -3.509 -19.297 1.00 95.31 156 THR A N 1
ATOM 1248 C CA . THR A 1 156 ? 1.835 -2.350 -19.337 1.00 95.31 156 THR A CA 1
ATOM 1249 C C . THR A 1 156 ? 1.283 -1.137 -18.587 1.00 95.31 156 THR A C 1
ATOM 1251 O O . THR A 1 156 ? 2.043 -0.370 -17.994 1.00 95.31 156 THR A O 1
ATOM 1254 N N . VAL A 1 157 ? -0.042 -0.964 -18.580 1.00 96.50 157 VAL A N 1
ATOM 1255 C CA . VAL A 1 157 ? -0.718 0.072 -17.790 1.00 96.50 157 VAL A CA 1
ATOM 1256 C C . VAL A 1 157 ? -0.715 -0.332 -16.321 1.00 96.50 157 VAL A C 1
ATOM 1258 O O . VAL A 1 157 ? -0.351 0.481 -15.479 1.00 96.50 157 VAL A O 1
ATOM 1261 N N . VAL A 1 158 ? -1.044 -1.593 -16.014 1.00 96.75 158 VAL A N 1
ATOM 1262 C CA . VAL A 1 158 ? -1.002 -2.134 -14.643 1.00 96.75 158 VAL A CA 1
ATOM 1263 C C . VAL A 1 158 ? 0.375 -1.923 -14.025 1.00 96.75 158 VAL A C 1
ATOM 1265 O O . VAL A 1 158 ? 0.458 -1.336 -12.953 1.00 96.75 158 VAL A O 1
ATOM 1268 N N . PHE A 1 159 ? 1.440 -2.312 -14.731 1.00 96.81 159 PHE A N 1
ATOM 1269 C CA . PHE A 1 159 ? 2.834 -2.159 -14.311 1.00 96.81 159 PHE A CA 1
ATOM 1270 C C . PHE A 1 159 ? 3.154 -0.723 -13.883 1.00 96.81 159 PHE A C 1
ATOM 1272 O O . PHE A 1 159 ? 3.689 -0.489 -12.802 1.00 96.81 159 PHE A O 1
ATOM 1279 N N . ASN A 1 160 ? 2.749 0.258 -14.691 1.00 96.69 160 ASN A N 1
ATOM 1280 C CA . ASN A 1 160 ? 2.982 1.671 -14.398 1.00 96.69 160 ASN A CA 1
ATOM 1281 C C . ASN A 1 160 ? 2.096 2.228 -13.269 1.00 96.69 160 ASN A C 1
ATOM 1283 O O . ASN A 1 160 ? 2.402 3.291 -12.736 1.00 96.69 160 ASN A O 1
ATOM 1287 N N . LEU A 1 161 ? 1.033 1.523 -12.870 1.00 97.25 161 LEU A N 1
ATOM 1288 C CA . LEU A 1 161 ? 0.164 1.891 -11.746 1.00 97.25 161 LEU A CA 1
ATOM 1289 C C . LEU A 1 161 ? 0.566 1.232 -10.417 1.00 97.25 161 LEU A C 1
ATOM 1291 O O . LEU A 1 161 ? 0.061 1.653 -9.371 1.00 97.25 161 LEU A O 1
ATOM 1295 N N . ILE A 1 162 ? 1.483 0.256 -10.428 1.00 97.69 162 ILE A N 1
ATOM 1296 C CA . ILE A 1 162 ? 1.964 -0.417 -9.212 1.00 97.69 162 ILE A CA 1
ATOM 1297 C C . ILE A 1 162 ? 2.626 0.586 -8.275 1.00 97.69 162 ILE A C 1
ATOM 1299 O O . ILE A 1 162 ? 2.113 0.838 -7.186 1.00 97.69 162 ILE A O 1
ATOM 1303 N N . LEU A 1 163 ? 3.732 1.197 -8.707 1.00 97.62 163 LEU A N 1
ATOM 1304 C CA . LEU A 1 163 ? 4.518 2.090 -7.853 1.00 97.62 163 LEU A CA 1
ATOM 1305 C C . LEU A 1 163 ? 3.716 3.300 -7.354 1.00 97.62 163 LEU A C 1
ATOM 1307 O O . LEU A 1 163 ? 3.780 3.570 -6.156 1.00 97.62 163 LEU A O 1
ATOM 1311 N N . PRO A 1 164 ? 2.880 3.972 -8.174 1.00 98.12 164 PRO A N 1
ATOM 1312 C CA . PRO A 1 164 ? 1.975 5.004 -7.671 1.00 98.12 164 PRO A CA 1
ATOM 1313 C C . PRO A 1 164 ? 1.053 4.524 -6.551 1.00 98.12 164 PRO A C 1
ATOM 1315 O O . PRO A 1 164 ? 0.877 5.212 -5.544 1.00 98.12 164 PRO A O 1
ATOM 1318 N N . THR A 1 165 ? 0.491 3.321 -6.689 1.00 98.38 165 THR A N 1
ATOM 1319 C CA . THR A 1 165 ? -0.396 2.745 -5.673 1.00 98.38 165 THR A CA 1
ATOM 1320 C C . THR A 1 165 ? 0.372 2.375 -4.404 1.00 98.38 165 THR A C 1
ATOM 1322 O O . THR A 1 165 ? -0.085 2.686 -3.303 1.00 98.38 165 THR A O 1
ATOM 1325 N N . VAL A 1 166 ? 1.538 1.739 -4.537 1.00 98.50 166 VAL A N 1
ATOM 1326 C CA . VAL A 1 166 ? 2.404 1.354 -3.412 1.00 98.50 166 VAL A CA 1
ATOM 1327 C C . VAL A 1 166 ? 2.859 2.601 -2.649 1.00 98.50 166 VAL A C 1
ATOM 1329 O O . VAL A 1 166 ? 2.630 2.691 -1.443 1.00 98.50 166 VAL A O 1
ATOM 1332 N N . PHE A 1 167 ? 3.398 3.602 -3.348 1.00 98.38 167 PHE A N 1
ATOM 1333 C CA . PHE A 1 167 ? 3.912 4.839 -2.758 1.00 98.38 167 PHE A CA 1
ATOM 1334 C C . PHE A 1 167 ? 2.828 5.631 -2.012 1.00 98.38 167 PHE A C 1
ATOM 1336 O O . PHE A 1 167 ? 3.040 6.096 -0.889 1.00 98.38 167 PHE A O 1
ATOM 1343 N N . ALA A 1 168 ? 1.621 5.713 -2.579 1.00 98.50 168 ALA A N 1
ATOM 1344 C CA . ALA A 1 168 ? 0.484 6.347 -1.920 1.00 98.50 168 ALA A CA 1
ATOM 1345 C C . ALA A 1 168 ? 0.069 5.621 -0.627 1.00 98.50 168 ALA A C 1
ATOM 1347 O O . ALA A 1 168 ? -0.182 6.264 0.395 1.00 98.50 168 ALA A O 1
ATOM 1348 N N . ASN A 1 169 ? 0.047 4.283 -0.632 1.00 98.62 169 ASN A N 1
ATOM 1349 C CA . ASN A 1 169 ? -0.262 3.493 0.563 1.00 98.62 169 ASN A CA 1
ATOM 1350 C C . ASN A 1 169 ? 0.830 3.602 1.638 1.00 98.62 169 ASN A C 1
ATOM 1352 O O . ASN A 1 169 ? 0.503 3.717 2.822 1.00 98.62 169 ASN A O 1
ATOM 1356 N N . MET A 1 170 ? 2.108 3.633 1.245 1.00 98.56 170 MET A N 1
ATOM 1357 C CA . MET A 1 170 ? 3.229 3.894 2.155 1.00 98.56 170 MET A CA 1
ATOM 1358 C C . MET A 1 170 ? 3.063 5.243 2.862 1.00 98.56 170 MET A C 1
ATOM 1360 O O . MET A 1 170 ? 3.173 5.330 4.086 1.00 98.56 170 MET A O 1
ATOM 1364 N N . GLY A 1 171 ? 2.735 6.294 2.108 1.00 98.38 171 GLY A N 1
ATOM 1365 C CA . GLY A 1 171 ? 2.516 7.623 2.664 1.00 98.38 171 GLY A CA 1
ATOM 1366 C C . GLY A 1 171 ? 1.302 7.722 3.578 1.00 98.38 171 GLY A C 1
ATOM 1367 O O . GLY A 1 171 ? 1.382 8.366 4.622 1.00 98.38 171 GLY A O 1
ATOM 1368 N N . VAL A 1 172 ? 0.199 7.044 3.250 1.00 98.38 172 VAL A N 1
ATOM 1369 C CA . VAL A 1 172 ? -0.964 6.953 4.147 1.00 98.38 172 VAL A CA 1
ATOM 1370 C C . VAL A 1 172 ? -0.593 6.250 5.455 1.00 98.38 172 VAL A C 1
ATOM 1372 O O . VAL A 1 172 ? -0.953 6.746 6.525 1.00 98.38 172 VAL A O 1
ATOM 1375 N N . ALA A 1 173 ? 0.164 5.150 5.403 1.00 98.38 173 ALA A N 1
ATOM 1376 C CA . ALA A 1 173 ? 0.634 4.459 6.603 1.00 98.38 173 ALA A CA 1
ATOM 1377 C C . ALA A 1 173 ? 1.546 5.361 7.457 1.00 98.38 173 ALA A C 1
ATOM 1379 O O . ALA A 1 173 ? 1.311 5.512 8.655 1.00 98.38 173 ALA A O 1
ATOM 1380 N N . LEU A 1 174 ? 2.514 6.053 6.849 1.00 98.38 174 LEU A N 1
ATOM 1381 C CA . LEU A 1 174 ? 3.400 6.991 7.551 1.00 98.38 174 LEU A CA 1
ATOM 1382 C C . LEU A 1 174 ? 2.654 8.194 8.127 1.00 98.38 174 LEU A C 1
ATOM 1384 O O . LEU A 1 174 ? 2.917 8.608 9.258 1.00 98.38 174 LEU A O 1
ATOM 1388 N N . PHE A 1 175 ? 1.680 8.735 7.399 1.00 98.25 175 PHE A N 1
ATOM 1389 C CA . PHE A 1 175 ? 0.818 9.787 7.920 1.00 98.25 175 PHE A CA 1
ATOM 1390 C C . PHE A 1 175 ? 0.009 9.284 9.122 1.00 98.25 175 PHE A C 1
ATOM 1392 O O . PHE A 1 175 ? -0.141 10.008 10.107 1.00 98.25 175 PHE A O 1
ATOM 1399 N N . ALA A 1 176 ? -0.440 8.024 9.110 1.00 97.81 176 ALA A N 1
ATOM 1400 C CA . ALA A 1 176 ? -1.084 7.402 10.263 1.00 97.81 176 ALA A CA 1
ATOM 1401 C C . ALA A 1 176 ? -0.140 7.287 11.466 1.00 97.81 176 ALA A C 1
ATOM 1403 O O . ALA A 1 176 ? -0.532 7.676 12.571 1.00 97.81 176 ALA A O 1
ATOM 1404 N N . CYS A 1 177 ? 1.113 6.872 11.251 1.00 97.69 177 CYS A N 1
ATOM 1405 C CA . CYS A 1 177 ? 2.164 6.896 12.271 1.00 97.69 177 CYS A CA 1
ATOM 1406 C C . CYS A 1 177 ? 2.339 8.306 12.851 1.00 97.69 177 CYS A C 1
ATOM 1408 O O . CYS A 1 177 ? 2.352 8.486 14.067 1.00 97.69 177 CYS A O 1
ATOM 1410 N N . GLY A 1 178 ? 2.394 9.331 11.999 1.00 97.31 178 GLY A N 1
ATOM 1411 C CA . GLY A 1 178 ? 2.534 10.718 12.432 1.00 97.31 178 GLY A CA 1
ATOM 1412 C C . GLY A 1 178 ? 1.334 11.243 13.211 1.00 97.31 178 GLY A C 1
ATOM 1413 O O . GLY A 1 178 ? 1.523 11.913 14.223 1.00 97.31 178 GLY A O 1
ATOM 1414 N N . ARG A 1 179 ? 0.102 10.896 12.816 1.00 96.00 179 ARG A N 1
ATOM 1415 C CA . ARG A 1 179 ? -1.112 11.243 13.582 1.00 96.00 179 ARG A CA 1
ATOM 1416 C C . ARG A 1 179 ? -1.202 10.513 14.923 1.00 96.00 179 ARG A C 1
ATOM 1418 O O . ARG A 1 179 ? -1.914 10.988 15.811 1.00 96.00 179 ARG A O 1
ATOM 1425 N N . LEU A 1 180 ? -0.530 9.371 15.059 1.00 96.06 180 LEU A N 1
ATOM 1426 C CA . LEU A 1 180 ? -0.458 8.605 16.300 1.00 96.06 180 LEU A CA 1
ATOM 1427 C C . LEU A 1 180 ? 0.626 9.139 17.249 1.00 96.06 180 LEU A C 1
ATOM 1429 O O . LEU A 1 180 ? 0.361 9.273 18.441 1.00 96.06 180 LEU A O 1
ATOM 1433 N N . LEU A 1 181 ? 1.815 9.458 16.730 1.00 95.94 181 LEU A N 1
ATOM 1434 C CA . LEU A 1 181 ? 2.993 9.815 17.530 1.00 95.94 181 LEU A CA 1
ATOM 1435 C C . LEU A 1 181 ? 3.140 11.318 17.802 1.00 95.94 181 LEU A C 1
ATOM 1437 O O . LEU A 1 181 ? 3.669 11.708 18.841 1.00 95.94 181 LEU A O 1
ATOM 1441 N N . LEU A 1 182 ? 2.714 12.173 16.871 1.00 96.31 182 LEU A N 1
ATOM 1442 C CA . LEU A 1 182 ? 2.961 13.616 16.919 1.00 96.31 182 LEU A CA 1
ATOM 1443 C C . LEU A 1 182 ? 1.665 14.380 17.222 1.00 96.31 182 LEU A C 1
ATOM 1445 O O . LEU A 1 182 ? 0.573 13.912 16.916 1.00 96.31 182 LEU A O 1
ATOM 1449 N N . LYS A 1 183 ? 1.783 15.574 17.824 1.00 91.38 183 LYS A N 1
ATOM 1450 C CA . LYS A 1 183 ? 0.629 16.442 18.156 1.00 91.38 183 LYS A CA 1
ATOM 1451 C C . LYS A 1 183 ? 0.311 17.511 17.100 1.00 91.38 183 LYS A C 1
ATOM 1453 O O . LYS A 1 183 ? -0.809 18.009 17.067 1.00 91.38 183 LYS A O 1
ATOM 1458 N N . ARG A 1 184 ? 1.299 17.921 16.291 1.00 90.62 184 ARG A N 1
ATOM 1459 C CA . ARG A 1 184 ? 1.176 19.042 15.333 1.00 90.62 184 ARG A CA 1
ATOM 1460 C C . ARG A 1 184 ? 1.661 18.667 13.935 1.00 90.62 184 ARG A C 1
ATOM 1462 O O . ARG A 1 184 ? 0.899 18.733 12.978 1.00 90.62 184 ARG A O 1
ATOM 1469 N N . TYR A 1 185 ? 2.912 18.232 13.813 1.00 93.94 185 TYR A N 1
ATOM 1470 C CA . TYR A 1 185 ? 3.547 17.960 12.521 1.00 93.94 185 TYR A CA 1
ATOM 1471 C C . TYR A 1 185 ? 3.351 16.512 12.056 1.00 93.94 185 TYR A C 1
ATOM 1473 O O . TYR A 1 185 ? 4.308 15.784 11.815 1.00 93.94 185 TYR A O 1
ATOM 1481 N N . HIS A 1 186 ? 2.093 16.082 11.933 1.00 94.06 186 HIS A N 1
ATOM 1482 C CA . HIS A 1 186 ? 1.747 14.694 11.597 1.00 94.06 186 HIS A CA 1
ATOM 1483 C C . HIS A 1 186 ? 2.269 14.215 10.232 1.00 94.06 186 HIS A C 1
ATOM 1485 O O . HIS A 1 186 ? 2.294 13.019 9.975 1.00 94.06 186 HIS A O 1
ATOM 1491 N N . TRP A 1 187 ? 2.649 15.132 9.346 1.00 93.94 187 TRP A N 1
ATOM 1492 C CA . TRP A 1 187 ? 3.174 14.826 8.018 1.00 93.94 187 TRP A CA 1
ATOM 1493 C C . TRP A 1 187 ? 4.679 14.520 8.021 1.00 93.94 187 TRP A C 1
ATOM 1495 O O . TRP A 1 187 ? 5.165 13.958 7.047 1.00 93.94 187 TRP A O 1
ATOM 1505 N N . LEU A 1 188 ? 5.417 14.828 9.100 1.00 95.69 188 LEU A N 1
ATOM 1506 C CA . LEU A 1 188 ? 6.871 14.613 9.152 1.00 95.69 188 LEU A CA 1
ATOM 1507 C C . LEU A 1 188 ? 7.290 13.171 8.844 1.00 95.69 188 LEU A C 1
ATOM 1509 O O . LEU A 1 188 ? 8.235 13.009 8.080 1.00 95.69 188 LEU A O 1
ATOM 1513 N N . PRO A 1 189 ? 6.611 12.118 9.344 1.00 97.19 189 PRO A N 1
ATOM 1514 C CA . PRO A 1 189 ? 7.007 10.759 8.997 1.00 97.19 189 PRO A CA 1
ATOM 1515 C C . PRO A 1 189 ? 6.865 10.438 7.510 1.00 97.19 189 PRO A C 1
ATOM 1517 O O . PRO A 1 189 ? 7.548 9.547 7.045 1.00 97.19 189 PRO A O 1
ATOM 1520 N N . VAL A 1 190 ? 6.037 11.154 6.742 1.00 97.00 190 VAL A N 1
ATOM 1521 C CA . VAL A 1 190 ? 5.948 10.960 5.282 1.00 97.00 190 VAL A CA 1
ATOM 1522 C C . VAL A 1 190 ? 7.248 11.386 4.591 1.00 97.00 190 VAL A C 1
ATOM 1524 O O . VAL A 1 190 ? 7.605 10.820 3.563 1.00 97.00 190 VAL A O 1
ATOM 1527 N N . LEU A 1 191 ? 8.008 12.322 5.175 1.00 95.50 191 LEU A N 1
ATOM 1528 C CA . LEU A 1 191 ? 9.304 12.735 4.633 1.00 95.50 191 LEU A CA 1
ATOM 1529 C C . LEU A 1 191 ? 10.339 11.606 4.615 1.00 95.50 191 LEU A C 1
ATOM 1531 O O . LEU A 1 191 ? 11.309 11.702 3.868 1.00 95.50 191 LEU A O 1
ATOM 1535 N N . THR A 1 192 ? 10.144 10.532 5.390 1.00 94.94 192 THR A N 1
ATOM 1536 C CA . THR A 1 192 ? 11.069 9.390 5.371 1.00 94.94 192 THR A CA 1
ATOM 1537 C C . THR A 1 192 ? 11.117 8.704 4.008 1.00 94.94 192 THR A C 1
ATOM 1539 O O . THR A 1 192 ? 12.138 8.116 3.667 1.00 94.94 192 THR A O 1
ATOM 1542 N N . LEU A 1 193 ? 10.065 8.850 3.192 1.00 95.00 193 LEU A N 1
ATOM 1543 C CA . LEU A 1 193 ? 10.026 8.372 1.807 1.00 95.00 193 LEU A CA 1
ATOM 1544 C C . LEU A 1 193 ? 11.071 9.040 0.908 1.00 95.00 193 LEU A C 1
ATOM 1546 O O . LEU A 1 193 ? 11.458 8.461 -0.101 1.00 95.00 193 LEU A O 1
ATOM 1550 N N . PHE A 1 194 ? 11.524 10.238 1.277 1.00 94.00 194 PHE A N 1
ATOM 1551 C CA . PHE A 1 194 ? 12.495 11.031 0.527 1.00 94.00 194 PHE A CA 1
ATOM 1552 C C . PHE A 1 194 ? 13.892 10.993 1.154 1.00 94.00 194 PHE A C 1
ATOM 1554 O O . PHE A 1 194 ? 14.790 11.695 0.691 1.00 94.00 194 PHE A O 1
ATOM 1561 N N . LEU A 1 195 ? 14.089 10.197 2.212 1.00 92.88 195 LEU A N 1
ATOM 1562 C CA . LEU A 1 195 ? 15.414 10.017 2.789 1.00 92.88 195 LEU A CA 1
ATOM 1563 C C . LEU A 1 195 ? 16.315 9.287 1.797 1.00 92.88 195 LEU A C 1
ATOM 1565 O O . LEU A 1 195 ? 15.957 8.249 1.239 1.00 92.88 195 LEU A O 1
ATOM 1569 N N . VAL A 1 196 ? 17.498 9.858 1.611 1.00 92.56 196 VAL A N 1
ATOM 1570 C CA . VAL A 1 196 ? 18.573 9.303 0.794 1.00 92.56 196 VAL A CA 1
ATOM 1571 C C . VAL A 1 196 ? 19.587 8.589 1.679 1.00 92.56 196 VAL A C 1
ATOM 1573 O O . VAL A 1 196 ? 19.729 8.907 2.864 1.00 92.56 196 VAL A O 1
ATOM 1576 N N . ASN A 1 197 ? 20.317 7.637 1.102 1.00 91.56 197 ASN A N 1
ATOM 1577 C CA . ASN A 1 197 ? 21.460 7.022 1.769 1.00 91.56 197 ASN A CA 1
ATOM 1578 C C . ASN A 1 197 ? 22.482 8.116 2.159 1.00 91.56 197 ASN A C 1
ATOM 1580 O O . ASN A 1 197 ? 22.766 8.977 1.327 1.00 91.56 197 ASN A O 1
ATOM 1584 N N . PRO A 1 198 ? 23.074 8.114 3.370 1.00 92.88 198 PRO A N 1
ATOM 1585 C CA . PRO A 1 198 ? 24.152 9.042 3.728 1.00 92.88 198 PRO A CA 1
ATOM 1586 C C . PRO A 1 198 ? 25.289 9.123 2.696 1.00 92.88 198 PRO A C 1
ATOM 1588 O O . PRO A 1 198 ? 25.861 10.195 2.492 1.00 92.88 198 PRO A O 1
ATOM 1591 N N . ALA A 1 199 ? 25.572 8.025 1.988 1.00 93.19 199 ALA A N 1
ATOM 1592 C CA . ALA A 1 199 ? 26.543 8.011 0.899 1.00 93.19 199 ALA A CA 1
ATOM 1593 C C . ALA A 1 199 ? 26.187 8.966 -0.251 1.00 93.19 199 ALA A C 1
ATOM 1595 O O . ALA A 1 199 ? 27.083 9.510 -0.883 1.00 93.19 199 ALA A O 1
ATOM 1596 N N . PHE A 1 200 ? 24.903 9.237 -0.491 1.00 94.12 200 PHE A N 1
ATOM 1597 C CA . PHE A 1 200 ? 24.455 10.229 -1.469 1.00 94.12 200 PHE A CA 1
ATOM 1598 C C . PHE A 1 200 ? 25.019 11.618 -1.156 1.00 94.12 200 PHE A C 1
ATOM 1600 O O . PHE A 1 200 ? 25.567 12.287 -2.029 1.00 94.12 200 PHE A O 1
ATOM 1607 N N . VAL A 1 201 ? 24.941 12.032 0.113 1.00 93.25 201 VAL A N 1
ATOM 1608 C CA . VAL A 1 201 ? 25.475 13.322 0.576 1.00 93.25 201 VAL A CA 1
ATOM 1609 C C . VAL A 1 201 ? 27.000 13.334 0.484 1.00 93.25 201 VAL A C 1
ATOM 1611 O O . VAL A 1 201 ? 27.582 14.333 0.066 1.00 93.25 201 VAL A O 1
ATOM 1614 N N . TRP A 1 202 ? 27.643 12.216 0.822 1.00 93.50 202 TRP A N 1
ATOM 1615 C CA . TRP A 1 202 ? 29.092 12.060 0.710 1.00 93.50 202 TRP A CA 1
ATOM 1616 C C . TRP A 1 202 ? 29.586 12.200 -0.739 1.00 93.50 202 TRP A C 1
ATOM 1618 O O . TRP A 1 202 ? 30.474 13.003 -1.011 1.00 93.50 202 TRP A O 1
ATOM 1628 N N . TYR A 1 203 ? 28.974 11.491 -1.689 1.00 93.75 203 TYR A N 1
ATOM 1629 C CA . TYR A 1 203 ? 29.340 11.570 -3.106 1.00 93.75 203 TYR A CA 1
ATOM 1630 C C . TYR A 1 203 ? 29.059 12.948 -3.715 1.00 93.75 203 TYR A C 1
ATOM 1632 O O . TYR A 1 203 ? 29.866 13.427 -4.515 1.00 93.75 203 TYR A O 1
ATOM 1640 N N . LEU A 1 204 ? 27.975 13.618 -3.309 1.00 93.69 204 LEU A N 1
ATOM 1641 C CA . LEU A 1 204 ? 27.731 15.015 -3.681 1.00 93.69 204 LEU A CA 1
ATOM 1642 C C . LEU A 1 204 ? 28.831 15.945 -3.163 1.00 93.69 204 LEU A C 1
ATOM 1644 O O . LEU A 1 204 ? 29.308 16.796 -3.910 1.00 93.69 204 LEU A O 1
ATOM 1648 N N . ALA A 1 205 ? 29.262 15.772 -1.910 1.00 94.88 205 ALA A N 1
ATOM 1649 C CA . ALA A 1 205 ? 30.341 16.567 -1.326 1.00 94.88 205 ALA A CA 1
ATOM 1650 C C . ALA A 1 205 ? 31.689 16.346 -2.038 1.00 94.88 205 ALA A C 1
ATOM 1652 O O . ALA A 1 205 ? 32.494 17.269 -2.122 1.00 94.88 205 ALA A O 1
ATOM 1653 N N . LEU A 1 206 ? 31.907 15.154 -2.603 1.00 94.69 206 LEU A N 1
ATOM 1654 C CA . LEU A 1 206 ? 33.059 14.838 -3.456 1.00 94.69 206 LEU A CA 1
ATOM 1655 C C . LEU A 1 206 ? 32.949 15.397 -4.887 1.00 94.69 206 LEU A C 1
ATOM 1657 O O . LEU A 1 206 ? 33.876 15.230 -5.676 1.00 94.69 206 LEU A O 1
ATOM 1661 N N . GLY A 1 207 ? 31.842 16.060 -5.237 1.00 94.25 207 GLY A N 1
ATOM 1662 C CA . GLY A 1 207 ? 31.628 16.645 -6.561 1.00 94.25 207 GLY A CA 1
ATOM 1663 C C . GLY A 1 207 ? 31.116 15.658 -7.612 1.00 94.25 207 GLY A C 1
ATOM 1664 O O . GLY A 1 207 ? 31.262 15.919 -8.806 1.00 94.25 207 GLY A O 1
ATOM 1665 N N . SER A 1 208 ? 30.519 14.534 -7.198 1.00 93.50 208 SER A N 1
ATOM 1666 C CA . SER A 1 208 ? 29.933 13.570 -8.138 1.00 93.50 208 SER A CA 1
ATOM 1667 C C . SER A 1 208 ? 28.762 14.202 -8.907 1.00 93.50 208 SER A C 1
ATOM 1669 O O . SER A 1 208 ? 27.959 14.926 -8.307 1.00 93.50 208 SER A O 1
ATOM 1671 N N . PRO A 1 209 ? 28.614 13.932 -10.217 1.00 93.81 209 PRO A N 1
ATOM 1672 C CA . PRO A 1 209 ? 27.495 14.445 -10.998 1.00 93.81 209 PRO A CA 1
ATOM 1673 C C . PRO A 1 209 ? 26.136 14.008 -10.437 1.00 93.81 209 PRO A C 1
ATOM 1675 O O . PRO A 1 209 ? 25.947 12.856 -10.046 1.00 93.81 209 PRO A O 1
ATOM 1678 N N . LEU A 1 210 ? 25.140 14.900 -10.501 1.00 86.69 210 LEU A N 1
ATOM 1679 C CA . LEU A 1 210 ? 23.757 14.591 -10.100 1.00 86.69 210 LEU A CA 1
ATOM 1680 C C . LEU A 1 210 ? 23.155 13.404 -10.871 1.00 86.69 210 LEU A C 1
ATOM 1682 O O . LEU A 1 210 ? 22.262 12.725 -10.371 1.00 86.69 210 LEU A O 1
ATOM 1686 N N . THR A 1 211 ? 23.646 13.148 -12.084 1.00 88.00 211 THR A N 1
ATOM 1687 C CA . THR A 1 211 ? 23.195 12.048 -12.941 1.00 88.00 211 THR A CA 1
ATOM 1688 C C . THR A 1 211 ? 23.679 10.676 -12.475 1.00 88.00 211 THR A C 1
ATOM 1690 O O . THR A 1 211 ? 22.989 9.695 -12.740 1.00 88.00 211 THR A O 1
ATOM 1693 N N . SER A 1 212 ? 24.824 10.584 -11.788 1.00 90.75 212 SER A N 1
ATOM 1694 C CA . SER A 1 212 ? 25.380 9.308 -11.311 1.00 90.75 212 SER A CA 1
ATOM 1695 C C . SER A 1 212 ? 25.180 9.102 -9.814 1.00 90.75 212 SER A C 1
ATOM 1697 O O . SER A 1 212 ? 25.002 7.971 -9.376 1.00 90.75 212 SER A O 1
ATOM 1699 N N . VAL A 1 213 ? 25.111 10.180 -9.026 1.00 93.38 213 VAL A N 1
ATOM 1700 C CA . VAL A 1 213 ? 25.134 10.096 -7.559 1.00 93.38 213 VAL A CA 1
ATOM 1701 C C . VAL A 1 213 ? 24.002 9.258 -6.958 1.00 93.38 213 VAL A C 1
ATOM 1703 O O . VAL A 1 213 ? 24.219 8.567 -5.965 1.00 93.38 213 VAL A O 1
ATOM 1706 N N . MET A 1 214 ? 22.812 9.246 -7.573 1.00 90.62 214 MET A N 1
ATOM 1707 C CA . MET A 1 214 ? 21.726 8.348 -7.153 1.00 90.62 214 MET A CA 1
ATOM 1708 C C . MET A 1 214 ? 22.144 6.879 -7.273 1.00 90.62 214 MET A C 1
ATOM 1710 O O . MET A 1 214 ? 21.945 6.110 -6.338 1.00 90.62 214 MET A O 1
ATOM 1714 N N . TRP A 1 215 ? 22.762 6.501 -8.392 1.00 91.44 215 TRP A N 1
ATOM 1715 C CA . TRP A 1 215 ? 23.279 5.154 -8.602 1.00 91.44 215 TRP A CA 1
ATOM 1716 C C . TRP A 1 215 ? 24.459 4.867 -7.672 1.00 91.44 215 TRP A C 1
ATOM 1718 O O . TRP A 1 215 ? 24.414 3.906 -6.910 1.00 91.44 215 TRP A O 1
ATOM 1728 N N . ASP A 1 216 ? 25.465 5.735 -7.638 1.00 92.69 216 ASP A N 1
ATOM 1729 C CA . ASP A 1 216 ? 26.692 5.517 -6.862 1.00 92.69 216 ASP A CA 1
ATOM 1730 C C . ASP A 1 216 ? 26.399 5.364 -5.358 1.00 92.69 216 ASP A C 1
ATOM 1732 O O . ASP A 1 216 ? 26.944 4.490 -4.683 1.00 92.69 216 ASP A O 1
ATOM 1736 N N . SER A 1 217 ? 25.436 6.133 -4.837 1.00 94.12 217 SER A N 1
ATOM 1737 C CA . SER A 1 217 ? 25.032 6.103 -3.424 1.00 94.12 217 SER A CA 1
ATOM 1738 C C . SER A 1 217 ? 24.396 4.797 -2.945 1.00 94.12 217 SER A C 1
ATOM 1740 O O . SER A 1 217 ? 24.210 4.614 -1.744 1.00 94.12 217 SER A O 1
ATOM 1742 N N . THR A 1 218 ? 24.063 3.892 -3.859 1.00 93.31 218 THR A N 1
ATOM 1743 C CA . THR A 1 218 ? 23.503 2.575 -3.534 1.00 93.31 218 THR A CA 1
ATOM 1744 C C . THR A 1 218 ? 24.529 1.450 -3.693 1.00 93.31 218 THR A C 1
ATOM 1746 O O . THR A 1 218 ? 24.212 0.293 -3.438 1.00 93.31 218 THR A O 1
ATOM 1749 N N . ARG A 1 219 ? 25.755 1.757 -4.142 1.00 92.69 219 ARG A N 1
ATOM 1750 C CA . ARG A 1 219 ? 26.842 0.795 -4.418 1.00 92.69 219 ARG A CA 1
ATOM 1751 C C . ARG A 1 219 ? 27.983 1.022 -3.421 1.00 92.69 219 ARG A C 1
ATOM 1753 O O . ARG A 1 219 ? 29.152 1.119 -3.770 1.00 92.69 219 ARG A O 1
ATOM 1760 N N . THR A 1 220 ? 27.613 1.160 -2.149 1.00 90.25 220 THR A N 1
ATOM 1761 C CA . THR A 1 220 ? 28.528 1.540 -1.058 1.00 90.25 220 THR A CA 1
ATOM 1762 C C . THR A 1 220 ? 29.271 0.357 -0.451 1.00 90.25 220 THR A C 1
ATOM 1764 O O . THR A 1 220 ? 30.276 0.544 0.227 1.00 90.25 220 THR A O 1
ATOM 1767 N N . ILE A 1 221 ? 28.737 -0.850 -0.633 1.00 90.69 221 ILE A N 1
ATOM 1768 C CA . ILE A 1 221 ? 29.304 -2.106 -0.149 1.00 90.69 221 ILE A CA 1
ATOM 1769 C C . ILE A 1 221 ? 29.609 -2.947 -1.385 1.00 90.69 221 ILE A C 1
ATOM 1771 O O . ILE A 1 221 ? 28.766 -3.071 -2.274 1.00 90.69 221 ILE A O 1
ATOM 1775 N N . GLU A 1 222 ? 30.817 -3.502 -1.447 1.00 90.25 222 GLU A N 1
ATOM 1776 C CA . GLU A 1 222 ? 31.257 -4.316 -2.578 1.00 90.25 222 GLU A CA 1
ATOM 1777 C C . GLU A 1 222 ? 30.290 -5.488 -2.820 1.00 90.25 222 GLU A C 1
ATOM 1779 O O . GLU A 1 222 ? 29.878 -6.170 -1.881 1.00 90.25 222 GLU A O 1
ATOM 1784 N N . ASN A 1 223 ? 29.906 -5.704 -4.083 1.00 89.88 223 ASN A N 1
ATOM 1785 C CA . ASN A 1 223 ? 28.946 -6.734 -4.509 1.00 89.88 223 ASN A CA 1
ATOM 1786 C C . ASN A 1 223 ? 27.557 -6.648 -3.845 1.00 89.88 223 ASN A C 1
ATOM 1788 O O . ASN A 1 223 ? 26.828 -7.637 -3.805 1.00 89.88 223 ASN A O 1
ATOM 1792 N N . CYS A 1 224 ? 27.173 -5.479 -3.327 1.00 89.06 224 CYS A N 1
ATOM 1793 C CA . CYS A 1 224 ? 25.880 -5.257 -2.689 1.00 89.06 224 CYS A CA 1
ATOM 1794 C C . CYS A 1 224 ? 25.174 -4.025 -3.263 1.00 89.06 224 CYS A C 1
ATOM 1796 O O . CYS A 1 224 ? 25.794 -3.023 -3.621 1.00 89.06 224 CYS A O 1
ATOM 1798 N N . ILE A 1 225 ? 23.845 -4.103 -3.296 1.00 89.31 225 ILE A N 1
ATOM 1799 C CA . ILE A 1 225 ? 22.956 -3.014 -3.690 1.00 89.31 225 ILE A CA 1
ATOM 1800 C C . ILE A 1 225 ? 22.188 -2.564 -2.440 1.00 89.31 225 ILE A C 1
ATOM 1802 O O . ILE A 1 225 ? 21.359 -3.297 -1.907 1.00 89.31 225 ILE A O 1
ATOM 1806 N N . THR A 1 226 ? 22.491 -1.364 -1.945 1.00 90.25 226 THR A N 1
ATOM 1807 C CA . THR A 1 226 ? 21.871 -0.751 -0.761 1.00 90.25 226 THR A CA 1
ATOM 1808 C C . THR A 1 226 ? 20.826 0.279 -1.178 1.00 90.25 226 THR A C 1
ATOM 1810 O O . THR A 1 226 ? 21.048 1.492 -1.146 1.00 90.25 226 THR A O 1
ATOM 1813 N N . GLU A 1 227 ? 19.665 -0.210 -1.612 1.00 90.50 227 GLU A N 1
ATOM 1814 C CA . GLU A 1 227 ? 18.564 0.663 -2.017 1.00 90.50 227 GLU A CA 1
ATOM 1815 C C . GLU A 1 227 ? 17.887 1.348 -0.828 1.00 90.50 227 GLU A C 1
ATOM 1817 O O . GLU A 1 227 ? 17.849 0.844 0.295 1.00 90.50 227 GLU A O 1
ATOM 1822 N N . TYR A 1 228 ? 17.300 2.505 -1.106 1.00 92.12 228 TYR A N 1
ATOM 1823 C CA . TYR A 1 228 ? 16.446 3.255 -0.193 1.00 92.12 228 TYR A CA 1
ATOM 1824 C C . TYR A 1 228 ? 15.150 3.633 -0.922 1.00 92.12 228 TYR A C 1
ATOM 1826 O O . TYR A 1 228 ? 15.158 3.692 -2.154 1.00 92.12 228 TYR A O 1
ATOM 1834 N N . PRO A 1 229 ? 14.040 3.913 -0.207 1.00 92.38 229 PRO A N 1
ATOM 1835 C CA . PRO A 1 229 ? 12.714 4.034 -0.818 1.00 92.38 229 PRO A CA 1
ATOM 1836 C C . PRO A 1 229 ? 12.668 4.974 -2.024 1.00 92.38 229 PRO A C 1
ATOM 1838 O O . PRO A 1 229 ? 12.130 4.608 -3.065 1.00 92.38 229 PRO A O 1
ATOM 1841 N N . LEU A 1 230 ? 13.287 6.154 -1.920 1.00 93.06 230 LEU A N 1
ATOM 1842 C CA . LEU A 1 230 ? 13.328 7.110 -3.025 1.00 93.06 230 LEU A CA 1
ATOM 1843 C C . LEU A 1 230 ? 14.052 6.550 -4.261 1.00 93.06 230 LEU A C 1
ATOM 1845 O O . LEU A 1 230 ? 13.573 6.743 -5.374 1.00 93.06 230 LEU A O 1
ATOM 1849 N N . PHE A 1 231 ? 15.175 5.845 -4.081 1.00 93.62 231 PHE A N 1
ATOM 1850 C CA . PHE A 1 231 ? 15.890 5.212 -5.190 1.00 93.62 231 PHE A CA 1
ATOM 1851 C C . PHE A 1 231 ? 15.021 4.157 -5.872 1.00 93.62 231 PHE A C 1
ATOM 1853 O O . PHE A 1 231 ? 14.807 4.268 -7.074 1.00 93.62 231 PHE A O 1
ATOM 1860 N N . SER A 1 232 ? 14.471 3.189 -5.130 1.00 93.38 232 SER A N 1
ATOM 1861 C CA . SER A 1 232 ? 13.692 2.092 -5.728 1.00 93.38 232 SER A CA 1
ATOM 1862 C C . SER A 1 232 ? 12.450 2.608 -6.464 1.00 93.38 232 SER A C 1
ATOM 1864 O O . SER A 1 232 ? 12.139 2.153 -7.564 1.00 93.38 232 SER A O 1
ATOM 1866 N N . MET A 1 233 ? 11.774 3.622 -5.907 1.00 93.62 233 MET A N 1
ATOM 1867 C CA . MET A 1 233 ? 10.610 4.246 -6.546 1.00 93.62 233 MET A CA 1
ATOM 1868 C C . MET A 1 233 ? 10.980 4.947 -7.858 1.00 93.62 233 MET A C 1
ATOM 1870 O O . MET A 1 233 ? 10.289 4.767 -8.860 1.00 93.62 233 MET A O 1
ATOM 1874 N N . LEU A 1 234 ? 12.074 5.717 -7.876 1.00 92.12 234 LEU A N 1
ATOM 1875 C CA . LEU A 1 234 ? 12.532 6.430 -9.074 1.00 92.12 234 LEU A CA 1
ATOM 1876 C C . LEU A 1 234 ? 13.145 5.497 -10.126 1.00 92.12 234 LEU A C 1
ATOM 1878 O O . LEU A 1 234 ? 12.938 5.713 -11.321 1.00 92.12 234 LEU A O 1
ATOM 1882 N N . TRP A 1 235 ? 13.877 4.466 -9.695 1.00 90.69 235 TRP A N 1
ATOM 1883 C CA . TRP A 1 235 ? 14.445 3.440 -10.571 1.00 90.69 235 TRP A CA 1
ATOM 1884 C C . TRP A 1 235 ? 13.335 2.714 -11.337 1.00 90.69 235 TRP A C 1
ATOM 1886 O O . TRP A 1 235 ? 13.360 2.613 -12.572 1.00 90.69 235 TRP A O 1
ATOM 1896 N N . GLY A 1 236 ? 12.269 2.380 -10.607 1.00 91.00 236 GLY A N 1
ATOM 1897 C CA . GLY A 1 236 ? 10.983 2.092 -11.204 1.00 91.00 236 GLY A CA 1
ATOM 1898 C C . GLY A 1 236 ? 10.725 0.614 -11.481 1.00 91.00 236 GLY A C 1
ATOM 1899 O O . GLY A 1 236 ? 9.936 0.320 -12.386 1.00 91.00 236 GLY A O 1
ATOM 1900 N N . ASP A 1 237 ? 11.381 -0.268 -10.732 1.00 90.00 237 ASP A N 1
ATOM 1901 C CA . ASP A 1 237 ? 11.238 -1.721 -10.823 1.00 90.00 237 ASP A CA 1
ATOM 1902 C C . ASP A 1 237 ? 10.300 -2.160 -9.683 1.00 90.00 237 ASP A C 1
ATOM 1904 O O . ASP A 1 237 ? 10.593 -1.906 -8.509 1.00 90.00 237 ASP A O 1
ATOM 1908 N N . PRO A 1 238 ? 9.113 -2.719 -9.982 1.00 93.50 238 PRO A N 1
ATOM 1909 C CA . PRO A 1 238 ? 8.157 -3.127 -8.964 1.00 93.50 238 PRO A CA 1
ATOM 1910 C C . PRO A 1 238 ? 8.507 -4.509 -8.401 1.00 93.50 238 PRO A C 1
ATOM 1912 O O . PRO A 1 238 ? 7.661 -5.403 -8.376 1.00 93.50 238 PRO A O 1
ATOM 1915 N N . HIS A 1 239 ? 9.733 -4.675 -7.910 1.00 92.75 239 HIS A N 1
ATOM 1916 C CA . HIS A 1 239 ? 10.133 -5.902 -7.238 1.00 92.75 239 HIS A CA 1
ATOM 1917 C C . HIS A 1 239 ? 9.285 -6.179 -6.016 1.00 92.75 239 HIS A C 1
ATOM 1919 O O . HIS A 1 239 ? 8.749 -5.289 -5.356 1.00 92.75 239 HIS A O 1
ATOM 1925 N N . ALA A 1 240 ? 9.291 -7.445 -5.645 1.00 93.69 240 ALA A N 1
ATOM 1926 C CA . ALA A 1 240 ? 8.745 -7.968 -4.411 1.00 93.69 240 ALA A CA 1
ATOM 1927 C C . ALA A 1 240 ? 9.005 -7.113 -3.161 1.00 93.69 240 ALA A C 1
ATOM 1929 O O . ALA A 1 240 ? 8.052 -6.729 -2.482 1.00 93.69 240 ALA A O 1
ATOM 1930 N N . HIS A 1 241 ? 10.265 -6.756 -2.867 1.00 93.38 241 HIS A N 1
ATOM 1931 C CA . HIS A 1 241 ? 10.590 -5.944 -1.687 1.00 93.38 241 HIS A CA 1
ATOM 1932 C C . HIS A 1 241 ? 10.041 -4.521 -1.798 1.00 93.38 241 HIS A C 1
ATOM 1934 O O . HIS A 1 241 ? 9.584 -3.976 -0.797 1.00 93.38 241 HIS A O 1
ATOM 1940 N N . VAL A 1 242 ? 10.027 -3.940 -3.003 1.00 95.88 242 VAL A N 1
ATOM 1941 C CA . VAL A 1 242 ? 9.485 -2.598 -3.272 1.00 95.88 242 VAL A CA 1
ATOM 1942 C C . VAL A 1 242 ? 7.970 -2.590 -3.097 1.00 95.88 242 VAL A C 1
ATOM 1944 O O . VAL A 1 242 ? 7.433 -1.733 -2.394 1.00 95.88 242 VAL A O 1
ATOM 1947 N N . ILE A 1 243 ? 7.270 -3.577 -3.664 1.00 97.19 243 ILE A N 1
ATOM 1948 C CA . ILE A 1 243 ? 5.828 -3.752 -3.476 1.00 97.19 243 ILE A CA 1
ATOM 1949 C C . ILE A 1 243 ? 5.510 -3.995 -1.995 1.00 97.19 243 ILE A C 1
ATOM 1951 O O . ILE A 1 243 ? 4.552 -3.425 -1.471 1.00 97.19 243 ILE A O 1
ATOM 1955 N N . ALA A 1 244 ? 6.310 -4.797 -1.290 1.00 96.88 244 ALA A N 1
ATOM 1956 C CA . ALA A 1 244 ? 6.085 -5.119 0.117 1.00 96.88 244 ALA A CA 1
ATOM 1957 C C . ALA A 1 244 ? 6.176 -3.900 1.054 1.00 96.88 244 ALA A C 1
ATOM 1959 O O . ALA A 1 244 ? 5.546 -3.913 2.115 1.00 96.88 244 ALA A O 1
ATOM 1960 N N . MET A 1 245 ? 6.865 -2.817 0.666 1.00 97.06 245 MET A N 1
ATOM 1961 C CA . MET A 1 245 ? 7.085 -1.640 1.522 1.00 97.06 245 MET A CA 1
ATOM 1962 C C . MET A 1 245 ? 5.792 -1.032 2.091 1.00 97.06 245 MET A C 1
ATOM 1964 O O . MET A 1 245 ? 5.775 -0.589 3.242 1.00 97.06 245 MET A O 1
ATOM 1968 N N . PHE A 1 246 ? 4.681 -1.020 1.341 1.00 97.94 246 PHE A N 1
ATOM 1969 C CA . PHE A 1 246 ? 3.422 -0.488 1.886 1.00 97.94 246 PHE A CA 1
ATOM 1970 C C . PHE A 1 246 ? 2.895 -1.353 3.040 1.00 97.94 246 PHE A C 1
ATOM 1972 O O . PHE A 1 246 ? 2.376 -0.821 4.025 1.00 97.94 246 PHE A O 1
ATOM 1979 N N . ASN A 1 247 ? 3.041 -2.678 2.933 1.00 98.06 247 ASN A N 1
ATOM 1980 C CA . ASN A 1 247 ? 2.598 -3.625 3.949 1.00 98.06 247 ASN A CA 1
ATOM 1981 C C . ASN A 1 247 ? 3.520 -3.594 5.173 1.00 98.06 247 ASN A C 1
ATOM 1983 O O . ASN A 1 247 ? 3.045 -3.644 6.302 1.00 98.06 247 ASN A O 1
ATOM 1987 N N . GLN A 1 248 ? 4.823 -3.418 4.964 1.00 97.50 248 GLN A N 1
ATOM 1988 C CA . GLN A 1 248 ? 5.798 -3.201 6.032 1.00 97.50 248 GLN A CA 1
ATOM 1989 C C . GLN A 1 248 ? 5.445 -1.973 6.886 1.00 97.50 248 GLN A C 1
ATOM 1991 O O . GLN A 1 248 ? 5.380 -2.053 8.114 1.00 97.50 248 GLN A O 1
ATOM 1996 N N . LEU A 1 249 ? 5.137 -0.839 6.247 1.00 98.06 249 LEU A N 1
ATOM 1997 C CA . LEU A 1 249 ? 4.756 0.389 6.951 1.00 98.06 249 LEU A CA 1
ATOM 1998 C C . LEU A 1 249 ? 3.378 0.281 7.614 1.00 98.06 249 LEU A C 1
ATOM 2000 O O . LEU A 1 249 ? 3.201 0.774 8.732 1.00 98.06 249 LEU A O 1
ATOM 2004 N N . LEU A 1 250 ? 2.420 -0.401 6.974 1.00 98.38 250 LEU A N 1
ATOM 2005 C CA . LEU A 1 250 ? 1.154 -0.768 7.611 1.00 98.38 250 LEU A CA 1
ATOM 2006 C C . LEU A 1 250 ? 1.410 -1.598 8.876 1.00 98.38 250 LEU A C 1
ATOM 2008 O O . LEU A 1 250 ? 0.850 -1.294 9.926 1.00 98.38 250 LEU A O 1
ATOM 2012 N N . PHE A 1 2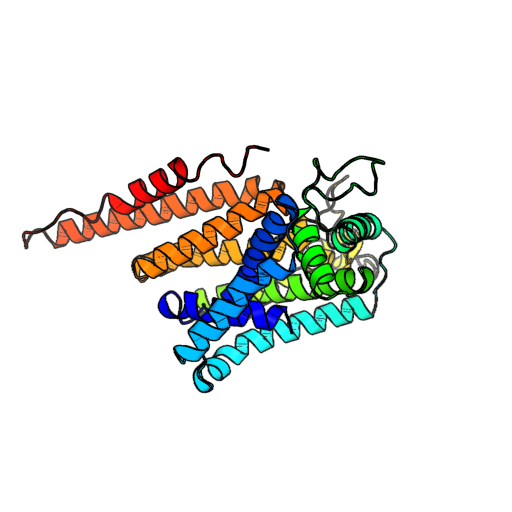51 ? 2.269 -2.611 8.803 1.00 98.06 251 PHE A N 1
ATOM 2013 C CA . PHE A 1 251 ? 2.569 -3.488 9.927 1.00 98.06 251 PHE A CA 1
ATOM 2014 C C . PHE A 1 251 ? 3.206 -2.735 11.095 1.00 98.06 251 PHE A C 1
ATOM 2016 O O . PHE A 1 251 ? 2.774 -2.883 12.238 1.00 98.06 251 PHE A O 1
ATOM 2023 N N . ILE A 1 252 ? 4.174 -1.858 10.815 1.00 97.25 252 ILE A N 1
ATOM 2024 C CA . ILE A 1 252 ? 4.785 -0.987 11.829 1.00 97.25 252 ILE A CA 1
ATOM 2025 C C . ILE A 1 252 ? 3.717 -0.104 12.490 1.00 97.25 252 ILE A C 1
ATOM 2027 O O . ILE A 1 252 ? 3.669 -0.004 13.718 1.00 97.25 252 ILE A O 1
ATOM 2031 N N . PHE A 1 253 ? 2.817 0.497 11.704 1.00 97.88 253 PHE A N 1
ATOM 2032 C CA . PHE A 1 253 ? 1.696 1.275 12.237 1.00 97.88 253 PHE A CA 1
ATOM 2033 C C . PHE A 1 253 ? 0.780 0.438 13.145 1.00 97.88 253 PHE A C 1
ATOM 2035 O O . PHE A 1 253 ? 0.417 0.880 14.238 1.00 97.88 253 PHE A O 1
ATOM 2042 N N . LEU A 1 254 ? 0.445 -0.785 12.730 1.00 96.56 254 LEU A N 1
ATOM 2043 C CA . LEU A 1 254 ? -0.369 -1.716 13.508 1.00 96.56 254 LEU A CA 1
ATOM 2044 C C . LEU A 1 254 ? 0.291 -2.103 14.838 1.00 96.56 254 LEU A C 1
ATOM 2046 O O . LEU A 1 254 ? -0.376 -2.102 15.875 1.00 96.56 254 LEU A O 1
ATOM 2050 N N . LEU A 1 255 ? 1.599 -2.373 14.838 1.00 95.25 255 LEU A N 1
ATOM 2051 C CA . LEU A 1 255 ? 2.360 -2.644 16.061 1.00 95.25 255 LEU A CA 1
ATOM 2052 C C . LEU A 1 255 ? 2.371 -1.436 17.006 1.00 95.25 255 LEU A C 1
ATOM 2054 O O . LEU A 1 255 ? 2.223 -1.601 18.219 1.00 95.25 255 LEU A O 1
ATOM 2058 N N . MET A 1 256 ? 2.477 -0.216 16.473 1.00 94.69 256 MET A N 1
ATOM 2059 C CA . MET A 1 256 ? 2.367 0.998 17.287 1.00 94.69 256 MET A CA 1
ATOM 2060 C C . MET A 1 256 ? 0.972 1.172 17.891 1.00 94.69 256 MET A C 1
ATOM 2062 O O . MET A 1 256 ? 0.865 1.593 19.043 1.00 94.69 256 MET A O 1
ATOM 2066 N N . LEU A 1 257 ? -0.095 0.825 17.162 1.00 93.56 257 LEU A N 1
ATOM 2067 C CA . LEU A 1 257 ? -1.453 0.822 17.714 1.00 93.56 257 LEU A CA 1
ATOM 2068 C C . LEU A 1 257 ? -1.603 -0.183 18.856 1.00 93.56 257 LEU A C 1
ATOM 2070 O O . LEU A 1 257 ? -2.180 0.172 19.882 1.00 93.56 257 LEU A O 1
ATOM 2074 N N . VAL A 1 258 ? -1.057 -1.396 18.724 1.00 91.00 258 VAL A N 1
ATOM 2075 C CA . VAL A 1 258 ? -1.025 -2.355 19.841 1.00 91.00 258 VAL A CA 1
ATOM 2076 C C . VAL A 1 258 ? -0.287 -1.736 21.025 1.00 91.00 258 VAL A C 1
ATOM 2078 O O . VAL A 1 258 ? -0.841 -1.601 22.110 1.00 91.00 258 VAL A O 1
ATOM 2081 N N . TYR A 1 259 ? 0.931 -1.254 20.817 1.00 90.81 259 TYR A N 1
ATOM 2082 C CA . TYR A 1 259 ? 1.751 -0.760 21.919 1.00 90.81 259 TYR A CA 1
ATOM 2083 C C . TYR A 1 259 ? 1.164 0.461 22.652 1.00 90.81 259 TYR A C 1
ATOM 2085 O O . TYR A 1 259 ? 1.331 0.590 23.868 1.00 90.81 259 TYR A O 1
ATOM 2093 N N . LEU A 1 260 ? 0.510 1.374 21.926 1.00 90.88 260 LEU A N 1
ATOM 2094 C CA . LEU A 1 260 ? 0.043 2.658 22.466 1.00 90.88 260 LEU A CA 1
ATOM 2095 C C . LEU A 1 260 ? -1.441 2.687 22.823 1.00 90.88 260 LEU A C 1
ATOM 2097 O O . LEU A 1 260 ? -1.845 3.546 23.606 1.00 90.88 260 LEU A O 1
ATOM 2101 N N . LYS A 1 261 ? -2.264 1.836 22.204 1.00 90.12 261 LYS A N 1
ATOM 2102 C CA . LYS A 1 261 ? -3.727 1.943 22.274 1.00 90.12 261 LYS A CA 1
ATOM 2103 C C . LYS A 1 261 ? -4.444 0.661 22.653 1.00 90.12 261 LYS A C 1
ATOM 2105 O O . LYS A 1 261 ? -5.644 0.728 22.874 1.00 90.12 261 LYS A O 1
ATOM 2110 N N . TRP A 1 262 ? -3.756 -0.468 22.803 1.00 87.31 262 TRP A N 1
ATOM 2111 C CA . TRP A 1 262 ? -4.397 -1.754 23.094 1.00 87.31 262 TRP A CA 1
ATOM 2112 C C . TRP A 1 262 ? -5.359 -1.741 24.292 1.00 87.31 262 TRP A C 1
ATOM 2114 O O . TRP A 1 262 ? -6.457 -2.295 24.201 1.00 87.31 262 TRP A O 1
ATOM 2124 N N . HIS A 1 263 ? -4.989 -1.060 25.380 1.00 83.56 263 HIS A N 1
ATOM 2125 C CA . HIS A 1 263 ? -5.828 -0.962 26.576 1.00 83.56 263 HIS A CA 1
ATOM 2126 C C . HIS A 1 263 ? -7.119 -0.165 26.328 1.00 83.56 263 HIS A C 1
ATOM 2128 O O . HIS A 1 263 ? -8.187 -0.575 26.775 1.00 83.56 263 HIS A O 1
ATOM 2134 N N . ASP A 1 264 ? -7.026 0.914 25.546 1.00 87.31 264 ASP A N 1
ATOM 2135 C CA . ASP A 1 264 ? -8.144 1.805 25.209 1.00 87.31 264 ASP A CA 1
ATOM 2136 C C . ASP A 1 264 ? -9.150 1.148 24.239 1.00 87.31 264 ASP A C 1
ATOM 2138 O O . ASP A 1 264 ? -10.246 1.668 24.023 1.00 87.31 264 ASP A O 1
ATOM 2142 N N . LEU A 1 265 ? -8.783 0.026 23.607 1.00 87.81 265 LEU A N 1
ATOM 2143 C CA . LEU A 1 265 ? -9.629 -0.664 22.636 1.00 87.81 265 LEU A CA 1
ATOM 2144 C C . LEU A 1 265 ? -10.648 -1.580 23.316 1.00 87.81 265 LEU A C 1
ATOM 2146 O O . LEU A 1 265 ? -10.316 -2.382 24.189 1.00 87.81 265 LEU A O 1
ATOM 2150 N N . SER A 1 266 ? -11.879 -1.541 22.803 1.00 90.19 266 SER A N 1
ATOM 2151 C CA . SER A 1 266 ? -12.908 -2.542 23.098 1.00 90.19 266 SER A CA 1
ATOM 2152 C C . SER A 1 266 ? -12.483 -3.942 22.633 1.00 90.19 266 SER A C 1
ATOM 2154 O O . SER A 1 266 ? -11.637 -4.083 21.746 1.00 90.19 266 SER A O 1
ATOM 2156 N N . SER A 1 267 ? -13.120 -4.997 23.152 1.00 89.06 267 SER A N 1
ATOM 2157 C CA . SER A 1 267 ? -12.839 -6.386 22.741 1.00 89.06 267 SER A CA 1
ATOM 2158 C C . SER A 1 267 ? -12.962 -6.581 21.227 1.00 89.06 267 SER A C 1
ATOM 2160 O O . SER A 1 267 ? -12.100 -7.193 20.599 1.00 89.06 267 SER A O 1
ATOM 2162 N N . ARG A 1 268 ? -13.986 -5.971 20.609 1.00 89.69 268 ARG A N 1
ATOM 2163 C CA . ARG A 1 268 ? -14.146 -5.957 19.148 1.00 89.69 268 ARG A CA 1
ATOM 2164 C C . ARG A 1 268 ? -12.973 -5.262 18.455 1.00 89.69 268 ARG A C 1
ATOM 2166 O O . ARG A 1 268 ? -12.495 -5.755 17.438 1.00 89.69 268 ARG A O 1
ATOM 2173 N N . GLY A 1 269 ? -12.500 -4.138 18.993 1.00 91.06 269 GLY A N 1
ATOM 2174 C CA . GLY A 1 269 ? -11.348 -3.426 18.444 1.00 91.06 269 GLY A CA 1
ATOM 2175 C C . GLY A 1 269 ? -10.050 -4.225 18.516 1.00 91.06 269 GLY A C 1
ATOM 2176 O O . GLY A 1 269 ? -9.301 -4.242 17.542 1.00 91.06 269 GLY A O 1
ATOM 2177 N N . ARG A 1 270 ? -9.825 -4.957 19.612 1.00 90.56 270 ARG A N 1
ATOM 2178 C CA . ARG A 1 270 ? -8.678 -5.866 19.765 1.00 90.56 270 ARG A CA 1
ATOM 2179 C C . ARG A 1 270 ? -8.711 -7.005 18.746 1.00 90.56 270 ARG A C 1
ATOM 2181 O O . ARG A 1 270 ? -7.696 -7.271 18.111 1.00 90.56 270 ARG A O 1
ATOM 2188 N N . ILE A 1 271 ? -9.880 -7.612 18.521 1.00 92.75 271 ILE A N 1
ATOM 2189 C CA . ILE A 1 271 ? -10.061 -8.661 17.502 1.00 92.75 271 ILE A CA 1
ATOM 2190 C C . ILE A 1 271 ? -9.780 -8.113 16.099 1.00 92.75 271 ILE A C 1
ATOM 2192 O O . ILE A 1 271 ? -9.017 -8.713 15.349 1.00 92.75 271 ILE A O 1
ATOM 2196 N N . LEU A 1 272 ? -10.349 -6.957 15.743 1.00 94.12 272 LEU A N 1
ATOM 2197 C CA . LEU A 1 272 ? -10.125 -6.349 14.426 1.00 94.12 272 LEU A CA 1
ATOM 2198 C C . LEU A 1 272 ? -8.656 -5.976 14.200 1.00 94.12 272 LEU A C 1
ATOM 2200 O O . LEU A 1 272 ? -8.132 -6.178 13.105 1.00 94.12 272 LEU A O 1
ATOM 2204 N N . LEU A 1 273 ? -7.981 -5.470 15.233 1.00 93.25 273 LEU A N 1
ATOM 2205 C CA . LEU A 1 273 ? -6.553 -5.176 15.185 1.00 93.25 273 LEU A CA 1
ATOM 2206 C C . LEU A 1 273 ? -5.715 -6.456 15.027 1.00 93.25 273 LEU A C 1
ATOM 2208 O O . LEU A 1 273 ? -4.777 -6.472 14.234 1.00 93.25 273 LEU A O 1
ATOM 2212 N N . ALA A 1 274 ? -6.081 -7.539 15.717 1.00 92.38 274 ALA A N 1
ATOM 2213 C CA . ALA A 1 274 ? -5.435 -8.841 15.569 1.00 92.38 274 ALA A CA 1
ATOM 2214 C C . ALA A 1 274 ? -5.627 -9.425 14.159 1.00 92.38 274 ALA A C 1
ATOM 2216 O O . ALA A 1 274 ? -4.664 -9.917 13.578 1.00 92.38 274 ALA A O 1
ATOM 2217 N N . ILE A 1 275 ? -6.826 -9.311 13.574 1.00 95.12 275 ILE A N 1
ATOM 2218 C CA . ILE A 1 275 ? -7.095 -9.719 12.184 1.00 95.12 275 ILE A CA 1
ATOM 2219 C C . ILE A 1 275 ? -6.237 -8.903 11.211 1.00 95.12 275 ILE A C 1
ATOM 2221 O O . ILE A 1 275 ? -5.612 -9.477 10.323 1.00 95.12 275 ILE A O 1
ATOM 2225 N N . ALA A 1 276 ? -6.163 -7.580 11.386 1.00 96.25 276 ALA A N 1
ATOM 2226 C CA . ALA A 1 276 ? -5.335 -6.718 10.543 1.00 96.25 276 ALA A CA 1
ATOM 2227 C C . ALA A 1 276 ? -3.841 -7.080 10.633 1.00 96.25 276 ALA A C 1
ATOM 2229 O O . ALA A 1 276 ? -3.160 -7.139 9.610 1.00 96.25 276 ALA A O 1
ATOM 2230 N N . LEU A 1 277 ? -3.340 -7.372 11.840 1.00 95.00 277 LEU A N 1
ATOM 2231 C CA . LEU A 1 277 ? -1.968 -7.840 12.063 1.00 95.00 277 LEU A CA 1
ATOM 2232 C C . LEU A 1 277 ? -1.710 -9.205 11.432 1.00 95.00 277 LEU A C 1
ATOM 2234 O O . LEU A 1 277 ? -0.671 -9.390 10.805 1.00 95.00 277 LEU A O 1
ATOM 2238 N N . ALA A 1 278 ? -2.642 -10.147 11.587 1.00 94.62 278 ALA A N 1
ATOM 2239 C CA . ALA A 1 278 ? -2.534 -11.480 11.011 1.00 94.62 278 ALA A CA 1
ATOM 2240 C C . ALA A 1 278 ? -2.532 -11.426 9.480 1.00 94.62 278 ALA A C 1
ATOM 2242 O O . ALA A 1 278 ? -1.700 -12.077 8.859 1.00 94.62 278 ALA A O 1
ATOM 2243 N N . LEU A 1 279 ? -3.398 -10.604 8.877 1.00 96.75 279 LEU A N 1
ATOM 2244 C CA . LEU A 1 279 ? -3.437 -10.401 7.431 1.00 96.75 279 LEU A CA 1
ATOM 2245 C C . LEU A 1 279 ? -2.137 -9.769 6.917 1.00 96.75 279 LEU A C 1
ATOM 2247 O O . LEU A 1 279 ? -1.540 -10.285 5.979 1.00 96.75 279 LEU A O 1
ATOM 2251 N N . SER A 1 280 ? -1.683 -8.687 7.557 1.00 97.00 280 SER A N 1
ATOM 2252 C CA . SER A 1 280 ? -0.464 -7.971 7.166 1.00 97.00 280 SER A CA 1
ATOM 2253 C C . SER A 1 280 ? 0.791 -8.832 7.321 1.00 97.00 280 SER A C 1
ATOM 2255 O O . SER A 1 280 ? 1.576 -8.944 6.385 1.00 97.00 280 SER A O 1
ATOM 2257 N N . ARG A 1 281 ? 0.973 -9.511 8.460 1.00 94.88 281 ARG A N 1
ATOM 2258 C CA . ARG A 1 281 ? 2.108 -10.425 8.657 1.00 94.88 281 ARG A CA 1
ATOM 2259 C C . ARG A 1 281 ? 2.002 -11.667 7.776 1.00 94.88 281 ARG A C 1
ATOM 2261 O O . ARG A 1 281 ? 3.013 -12.121 7.256 1.00 94.88 281 ARG A O 1
ATOM 2268 N N . GLY A 1 282 ? 0.805 -12.228 7.632 1.00 93.00 282 GLY A N 1
ATOM 2269 C CA . GLY A 1 282 ? 0.564 -13.445 6.860 1.00 93.00 282 GLY A CA 1
ATOM 2270 C C . GLY A 1 282 ? 0.849 -13.276 5.370 1.00 93.00 282 GLY A C 1
ATOM 2271 O O . GLY A 1 282 ? 1.269 -14.233 4.731 1.00 93.00 282 GLY A O 1
ATOM 2272 N N . SER A 1 283 ? 0.696 -12.066 4.823 1.00 94.81 283 SER A N 1
ATOM 2273 C CA . SER A 1 283 ? 1.040 -11.780 3.427 1.00 94.81 283 SER A CA 1
ATOM 2274 C C . SER A 1 283 ? 2.535 -11.547 3.193 1.00 94.81 283 SER A C 1
ATOM 2276 O O . SER A 1 283 ? 2.982 -11.675 2.056 1.00 94.81 283 SER A O 1
ATOM 2278 N N . MET A 1 284 ? 3.320 -11.215 4.229 1.00 94.62 284 MET A N 1
ATOM 2279 C CA . MET A 1 284 ? 4.746 -10.887 4.080 1.00 94.62 284 MET A CA 1
ATOM 2280 C C . MET A 1 284 ? 5.565 -11.998 3.412 1.00 94.62 284 MET A C 1
ATOM 2282 O O . MET A 1 284 ? 6.235 -11.671 2.440 1.00 94.62 284 MET A O 1
ATOM 2286 N N . PRO A 1 285 ? 5.499 -13.285 3.825 1.00 92.75 285 PRO A N 1
ATOM 2287 C CA . PRO A 1 285 ? 6.328 -14.327 3.218 1.00 92.75 285 PRO A CA 1
ATOM 2288 C C . PRO A 1 285 ? 6.125 -14.460 1.705 1.00 92.75 285 PRO A C 1
ATOM 2290 O O . PRO A 1 285 ? 7.078 -14.660 0.968 1.00 92.75 285 PRO A O 1
ATOM 2293 N N . LEU A 1 286 ? 4.883 -14.309 1.241 1.00 93.31 286 LEU A N 1
ATOM 2294 C CA . LEU A 1 286 ? 4.534 -14.473 -0.169 1.00 93.31 286 LEU A CA 1
ATOM 2295 C C . LEU A 1 286 ? 4.775 -13.196 -0.995 1.00 93.31 286 LEU A C 1
ATOM 2297 O O . LEU A 1 286 ? 4.878 -13.276 -2.217 1.00 93.31 286 LEU A O 1
ATOM 2301 N N . MET A 1 287 ? 4.836 -12.020 -0.354 1.00 94.25 287 MET A N 1
ATOM 2302 C CA . MET A 1 287 ? 5.204 -10.753 -1.005 1.00 94.25 287 MET A CA 1
ATOM 2303 C C . MET A 1 287 ? 6.717 -10.547 -1.051 1.00 94.25 287 MET A C 1
ATOM 2305 O O . MET A 1 287 ? 7.217 -10.088 -2.065 1.00 94.25 287 MET A O 1
ATOM 2309 N N . ASN A 1 288 ? 7.418 -10.844 0.043 1.00 94.50 288 ASN A N 1
ATOM 2310 C CA . ASN A 1 288 ? 8.869 -10.799 0.186 1.00 94.50 288 ASN A CA 1
ATOM 2311 C C . ASN A 1 288 ? 9.290 -11.671 1.385 1.00 94.50 288 ASN A C 1
ATOM 2313 O O . ASN A 1 288 ? 9.217 -11.231 2.534 1.00 94.50 288 ASN A O 1
ATOM 2317 N N . THR A 1 289 ? 9.771 -12.892 1.140 1.00 92.00 289 THR A N 1
ATOM 2318 C CA . THR A 1 289 ? 10.130 -13.861 2.197 1.00 92.00 289 THR A CA 1
ATOM 2319 C C . THR A 1 289 ? 11.082 -13.289 3.248 1.00 92.00 289 THR A C 1
ATOM 2321 O O . THR A 1 289 ? 10.963 -13.597 4.437 1.00 92.00 289 THR A O 1
ATOM 2324 N N . TRP A 1 290 ? 12.001 -12.415 2.833 1.00 91.69 290 TRP A N 1
ATOM 2325 C CA . TRP A 1 290 ? 13.016 -11.819 3.702 1.00 91.69 290 TRP A CA 1
ATOM 2326 C C . TRP A 1 290 ? 12.434 -10.924 4.803 1.00 91.69 290 TRP A C 1
ATOM 2328 O O . TRP A 1 290 ? 13.053 -10.777 5.859 1.00 91.69 290 TRP A O 1
ATOM 2338 N N . ASP A 1 291 ? 11.213 -10.410 4.623 1.00 92.81 291 ASP A N 1
ATOM 2339 C CA . ASP A 1 291 ? 10.503 -9.618 5.632 1.00 92.81 291 ASP A CA 1
ATOM 2340 C C . ASP A 1 291 ? 10.315 -10.400 6.941 1.00 92.81 291 ASP A C 1
ATOM 2342 O O . ASP A 1 291 ? 10.352 -9.824 8.032 1.00 92.81 291 ASP A O 1
ATOM 2346 N N . VAL A 1 292 ? 10.183 -11.728 6.868 1.00 89.69 292 VAL A N 1
ATOM 2347 C CA . VAL A 1 292 ? 10.005 -12.582 8.051 1.00 89.69 292 VAL A CA 1
ATOM 2348 C C . VAL A 1 292 ? 11.171 -12.436 9.029 1.00 89.69 292 VAL A C 1
ATOM 2350 O O . VAL A 1 292 ? 10.937 -12.403 10.238 1.00 89.69 292 VAL A O 1
ATOM 2353 N N . LEU A 1 293 ? 12.404 -12.282 8.536 1.00 91.88 293 LEU A N 1
ATOM 2354 C CA . LEU A 1 293 ? 13.597 -12.183 9.384 1.00 91.88 293 LEU A CA 1
ATOM 2355 C C . LEU A 1 293 ? 13.602 -10.925 10.259 1.00 91.88 293 LEU A C 1
ATOM 2357 O O . LEU A 1 293 ? 14.166 -10.942 11.350 1.00 91.88 293 LEU A O 1
ATOM 2361 N N . VAL A 1 294 ? 12.951 -9.852 9.809 1.00 92.88 294 VAL A N 1
ATOM 2362 C CA . VAL A 1 294 ? 12.894 -8.573 10.529 1.00 92.88 294 VAL A CA 1
ATOM 2363 C C . VAL A 1 294 ? 11.595 -8.451 11.320 1.00 92.88 294 VAL A C 1
ATOM 2365 O O . VAL A 1 294 ? 11.601 -8.154 12.518 1.00 92.88 294 VAL A O 1
ATOM 2368 N N . TYR A 1 295 ? 10.458 -8.704 10.673 1.00 92.88 295 TYR A N 1
ATOM 2369 C CA . TYR A 1 295 ? 9.149 -8.392 11.240 1.00 92.88 295 TYR A CA 1
ATOM 2370 C C . TYR A 1 295 ? 8.618 -9.481 12.179 1.00 92.88 295 TYR A C 1
ATOM 2372 O O . TYR A 1 295 ? 7.846 -9.163 13.090 1.00 92.88 295 TYR A O 1
ATOM 2380 N N . ALA A 1 296 ? 9.051 -10.744 12.047 1.00 89.12 296 ALA A N 1
ATOM 2381 C CA . ALA A 1 296 ? 8.652 -11.786 12.994 1.00 89.12 296 ALA A CA 1
ATOM 2382 C C . ALA A 1 296 ? 9.266 -11.581 14.395 1.00 89.12 296 ALA A C 1
ATOM 2384 O O . ALA A 1 296 ? 8.488 -11.596 15.360 1.00 89.12 296 ALA A O 1
ATOM 2385 N N . PRO A 1 297 ? 10.586 -11.323 14.546 1.00 91.81 297 PRO A N 1
ATOM 2386 C CA . PRO A 1 297 ? 11.164 -10.967 15.843 1.00 91.81 297 PRO A CA 1
ATOM 2387 C C . PRO A 1 297 ? 10.601 -9.659 16.402 1.00 91.81 297 PRO A C 1
ATOM 2389 O O . PRO A 1 297 ? 10.304 -9.580 17.593 1.00 91.81 297 PRO A O 1
ATOM 2392 N N . LEU A 1 298 ? 10.386 -8.651 15.548 1.00 91.00 298 LEU A N 1
ATOM 2393 C CA . LEU A 1 298 ? 9.817 -7.369 15.967 1.00 91.00 298 LEU A CA 1
ATOM 2394 C C . LEU A 1 298 ? 8.416 -7.536 16.571 1.00 91.00 298 LEU A C 1
ATOM 2396 O O . LEU A 1 298 ? 8.119 -6.968 17.622 1.00 91.00 298 LEU A O 1
ATOM 2400 N N . MET A 1 299 ? 7.562 -8.354 15.953 1.00 89.12 299 MET A N 1
ATOM 2401 C CA . MET A 1 299 ? 6.240 -8.655 16.503 1.00 89.12 299 MET A CA 1
ATOM 2402 C C . MET A 1 299 ? 6.328 -9.361 17.855 1.00 89.12 299 MET A C 1
ATOM 2404 O O . MET A 1 299 ? 5.575 -9.017 18.765 1.00 89.12 299 MET A O 1
ATOM 2408 N N . LEU A 1 300 ? 7.236 -10.334 17.995 1.00 87.81 300 LEU A N 1
ATOM 2409 C CA . LEU A 1 300 ? 7.434 -11.050 19.255 1.00 87.81 300 LEU A CA 1
ATOM 2410 C C . LEU A 1 300 ? 7.866 -10.083 20.364 1.00 87.81 300 LEU A C 1
ATOM 2412 O O . LEU A 1 300 ? 7.295 -10.104 21.452 1.00 87.81 300 LEU A O 1
ATOM 2416 N N . LEU A 1 301 ? 8.810 -9.190 20.063 1.00 90.31 301 LEU A N 1
ATOM 2417 C CA . LEU A 1 301 ? 9.265 -8.149 20.980 1.00 90.31 301 LEU A CA 1
ATOM 2418 C C . LEU A 1 301 ? 8.100 -7.262 21.444 1.00 90.31 301 LEU A C 1
ATOM 2420 O O . LEU A 1 301 ? 7.912 -7.065 22.644 1.00 90.31 301 LEU A O 1
ATOM 2424 N N . PHE A 1 302 ? 7.282 -6.763 20.514 1.00 88.25 302 PHE A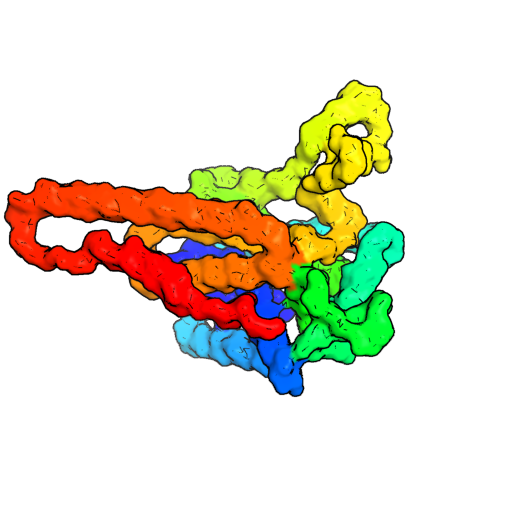 N 1
ATOM 2425 C CA . PHE A 1 302 ? 6.126 -5.923 20.842 1.00 88.25 302 PHE A CA 1
ATOM 2426 C C . PHE A 1 302 ? 5.064 -6.671 21.656 1.00 88.25 302 PHE A C 1
ATOM 2428 O O . PHE A 1 302 ? 4.497 -6.091 22.586 1.00 88.25 302 PHE A O 1
ATOM 2435 N N . ALA A 1 303 ? 4.821 -7.949 21.357 1.00 82.62 303 ALA A N 1
ATOM 2436 C CA . ALA A 1 303 ? 3.901 -8.787 22.119 1.00 82.62 303 ALA A CA 1
ATOM 2437 C C . ALA A 1 303 ? 4.387 -8.984 23.564 1.00 82.62 303 ALA A C 1
ATOM 2439 O O . ALA A 1 303 ? 3.617 -8.777 24.501 1.00 82.62 303 ALA A O 1
ATOM 2440 N N . VAL A 1 304 ? 5.675 -9.292 23.758 1.00 85.38 304 VAL A N 1
ATOM 2441 C CA . VAL A 1 304 ? 6.280 -9.442 25.091 1.00 85.38 304 VAL A CA 1
ATOM 2442 C C . VAL A 1 304 ? 6.211 -8.132 25.872 1.00 85.38 304 VAL A C 1
ATOM 2444 O O . VAL A 1 304 ? 5.755 -8.124 27.012 1.00 85.38 304 VAL A O 1
ATOM 2447 N N . ILE A 1 305 ? 6.605 -7.007 25.269 1.00 87.94 305 ILE A N 1
ATOM 2448 C CA . ILE A 1 305 ? 6.580 -5.701 25.945 1.00 87.94 305 ILE A CA 1
ATOM 2449 C C . ILE A 1 305 ? 5.149 -5.317 26.345 1.00 87.94 305 ILE A C 1
ATOM 2451 O O . ILE A 1 305 ? 4.933 -4.818 27.451 1.00 87.94 305 ILE A O 1
ATOM 2455 N N . THR A 1 306 ? 4.173 -5.547 25.466 1.00 82.31 306 THR A N 1
ATOM 2456 C CA . THR A 1 306 ? 2.766 -5.223 25.743 1.00 82.31 306 THR A CA 1
ATOM 2457 C C . THR A 1 306 ? 2.210 -6.122 26.848 1.00 82.31 306 THR A C 1
ATOM 2459 O O . THR A 1 306 ? 1.638 -5.606 27.804 1.00 82.31 306 THR A O 1
ATOM 2462 N N . GLY A 1 307 ? 2.483 -7.431 26.807 1.00 80.12 307 GLY A N 1
ATOM 2463 C CA . GLY A 1 307 ? 2.084 -8.360 27.870 1.00 80.12 307 GLY A CA 1
ATOM 2464 C C . GLY A 1 307 ? 2.728 -8.039 29.226 1.00 80.12 307 GLY A C 1
ATOM 2465 O O . GLY A 1 307 ? 2.063 -8.075 30.256 1.00 80.12 307 GLY A O 1
ATOM 2466 N N . LEU A 1 308 ? 4.003 -7.630 29.252 1.00 84.12 308 LEU A N 1
ATOM 2467 C CA . LEU A 1 308 ? 4.666 -7.193 30.489 1.00 84.12 308 LEU A CA 1
ATOM 2468 C C . LEU A 1 308 ? 4.043 -5.916 31.068 1.00 84.12 308 LEU A C 1
ATOM 2470 O O . LEU A 1 308 ? 3.950 -5.782 32.291 1.00 84.12 308 LEU A O 1
ATOM 2474 N N . LYS A 1 309 ? 3.615 -4.976 30.216 1.00 81.81 309 LYS A N 1
ATOM 2475 C CA . LYS A 1 309 ? 2.876 -3.785 30.658 1.00 81.81 309 LYS A CA 1
ATOM 2476 C C . LYS A 1 309 ? 1.537 -4.158 31.288 1.00 81.81 309 LYS A C 1
ATOM 2478 O O . LYS A 1 309 ? 1.197 -3.593 32.323 1.00 81.81 309 LYS A O 1
ATOM 2483 N N . GLU A 1 310 ? 0.818 -5.110 30.704 1.00 76.00 310 GLU A N 1
ATOM 2484 C CA . GLU A 1 310 ? -0.463 -5.585 31.236 1.00 76.00 310 GLU A CA 1
ATOM 2485 C C . GLU A 1 310 ? -0.301 -6.294 32.577 1.00 76.00 310 GLU A C 1
ATOM 2487 O O . GLU A 1 310 ? -1.020 -5.969 33.519 1.00 76.00 310 GLU A O 1
ATOM 2492 N N . CYS A 1 311 ? 0.690 -7.181 32.716 1.00 74.88 311 CYS A N 1
ATOM 2493 C CA . CYS A 1 311 ? 0.983 -7.815 34.001 1.00 74.88 311 CYS A CA 1
ATOM 2494 C C . CYS A 1 311 ? 1.272 -6.769 35.088 1.00 74.88 311 CYS A C 1
ATOM 2496 O O . CYS A 1 311 ? 0.774 -6.882 36.205 1.00 74.88 311 CYS A O 1
ATOM 2498 N N . ARG A 1 312 ? 2.041 -5.719 34.767 1.00 76.56 312 ARG A N 1
ATOM 2499 C CA . ARG A 1 312 ? 2.330 -4.630 35.715 1.00 76.56 312 ARG A CA 1
ATOM 2500 C C . ARG A 1 312 ? 1.086 -3.818 36.074 1.00 76.56 312 ARG A C 1
ATOM 2502 O O . ARG A 1 312 ? 0.921 -3.489 37.244 1.00 76.56 312 ARG A O 1
ATOM 2509 N N . ALA A 1 313 ? 0.227 -3.512 35.102 1.00 73.94 313 ALA A N 1
ATOM 2510 C CA . ALA A 1 313 ? -1.032 -2.808 35.340 1.00 73.94 313 ALA A CA 1
ATOM 2511 C C . ALA A 1 313 ? -1.981 -3.632 36.226 1.00 73.94 313 ALA A C 1
ATOM 2513 O O . ALA A 1 313 ? -2.470 -3.115 37.225 1.00 73.94 313 ALA A O 1
ATOM 2514 N N . GLY A 1 314 ? -2.142 -4.930 35.946 1.00 70.06 314 GLY A N 1
ATOM 2515 C CA . GLY A 1 314 ? -2.971 -5.828 36.757 1.00 70.06 314 GLY A CA 1
ATOM 2516 C C . GLY A 1 314 ? -2.449 -6.019 38.186 1.00 70.06 314 GLY A C 1
ATOM 2517 O O . GLY A 1 314 ? -3.239 -6.072 39.127 1.00 70.06 314 GLY A O 1
ATOM 2518 N N . ILE A 1 315 ? -1.124 -6.058 38.386 1.00 66.94 315 ILE A N 1
ATOM 2519 C CA . ILE A 1 315 ? -0.514 -6.081 39.728 1.00 66.94 315 ILE A CA 1
ATOM 2520 C C . ILE A 1 315 ? -0.764 -4.758 40.466 1.00 66.94 315 ILE A C 1
ATOM 2522 O O . ILE A 1 315 ? -1.099 -4.783 41.647 1.00 66.94 315 ILE A O 1
ATOM 2526 N N . ALA A 1 316 ? -0.632 -3.611 39.791 1.00 59.69 316 ALA A N 1
ATOM 2527 C CA . ALA A 1 316 ? -0.889 -2.300 40.389 1.00 59.69 316 ALA A CA 1
ATOM 2528 C C . ALA A 1 316 ? -2.367 -2.119 40.779 1.00 59.69 316 ALA A C 1
ATOM 2530 O O . ALA A 1 316 ? -2.653 -1.643 41.876 1.00 59.69 316 ALA A O 1
ATOM 2531 N N . GLU A 1 317 ? -3.301 -2.562 39.933 1.00 65.31 317 GLU A N 1
ATOM 2532 C CA . GLU A 1 317 ? -4.736 -2.579 40.242 1.00 65.31 317 GLU A CA 1
ATOM 2533 C C . GLU A 1 317 ? -5.063 -3.532 41.395 1.00 65.31 317 GLU A C 1
ATOM 2535 O O . GLU A 1 317 ? -5.832 -3.166 42.276 1.00 65.31 317 GLU A O 1
ATOM 2540 N N . SER A 1 318 ? -4.431 -4.708 41.458 1.00 57.22 318 SER A N 1
ATOM 2541 C CA . SER A 1 318 ? -4.611 -5.657 42.571 1.00 57.22 318 SER A CA 1
ATOM 2542 C C . SER A 1 318 ? -4.029 -5.128 43.890 1.00 57.22 318 SER A C 1
ATOM 2544 O O . SER A 1 318 ? -4.596 -5.362 44.955 1.00 57.22 318 SER A O 1
ATOM 2546 N N . ALA A 1 319 ? -2.920 -4.381 43.834 1.00 55.47 319 ALA A N 1
ATOM 2547 C CA . ALA A 1 319 ? -2.291 -3.757 44.998 1.00 55.47 319 ALA A CA 1
ATOM 2548 C C . ALA A 1 319 ? -3.077 -2.537 45.518 1.00 55.47 319 ALA A C 1
ATOM 2550 O O . ALA A 1 319 ? -3.174 -2.350 46.728 1.00 55.47 319 ALA A O 1
ATOM 2551 N N . CYS A 1 320 ? -3.681 -1.733 44.633 1.00 50.75 320 CYS A N 1
ATOM 2552 C CA . CYS A 1 320 ? -4.605 -0.653 45.010 1.00 50.75 320 CYS A CA 1
ATOM 2553 C C . CYS A 1 320 ? -6.008 -1.167 45.387 1.00 50.75 320 CYS A C 1
ATOM 2555 O O . CYS A 1 320 ? -6.689 -0.549 46.201 1.00 50.75 320 CYS A O 1
ATOM 2557 N N . GLY A 1 321 ? -6.432 -2.295 44.811 1.00 45.41 321 GLY A N 1
ATOM 2558 C CA . GLY A 1 321 ? -7.724 -2.952 45.018 1.00 45.41 321 GLY A CA 1
ATOM 2559 C C . GLY A 1 321 ? -7.794 -3.849 46.255 1.00 45.41 321 GLY A C 1
ATOM 2560 O O . GLY A 1 321 ? -8.866 -4.360 46.569 1.00 45.41 321 GLY A O 1
ATOM 2561 N N . ALA A 1 322 ? -6.711 -3.979 47.028 1.00 47.94 322 ALA A N 1
ATOM 2562 C CA . ALA A 1 322 ? -6.693 -4.637 48.340 1.00 47.94 322 ALA A CA 1
ATOM 2563 C C . ALA A 1 322 ? -7.480 -3.870 49.441 1.00 47.94 322 ALA A C 1
ATOM 2565 O O . ALA A 1 322 ? -7.152 -3.946 50.624 1.00 47.94 322 ALA A O 1
ATOM 2566 N N . GLN A 1 323 ? -8.543 -3.155 49.052 1.00 41.03 323 GLN A N 1
ATOM 2567 C CA . GLN A 1 323 ? -9.643 -2.688 49.903 1.00 41.03 323 GLN A CA 1
ATOM 2568 C C . GLN A 1 323 ? -11.043 -3.063 49.361 1.00 41.03 323 GLN A C 1
ATOM 2570 O O . GLN A 1 323 ? -12.041 -2.659 49.951 1.00 41.03 323 GLN A O 1
ATOM 2575 N N . GLY A 1 324 ? -11.172 -3.863 48.293 1.00 34.75 324 GLY A N 1
ATOM 2576 C CA . GLY A 1 324 ? -12.482 -4.245 47.752 1.00 34.75 324 GLY A CA 1
ATOM 2577 C C . GLY A 1 324 ? -12.485 -5.619 47.089 1.00 34.75 324 GLY A C 1
ATOM 2578 O O . GLY A 1 324 ? -11.816 -5.851 46.091 1.00 34.75 324 GLY A O 1
ATOM 2579 N N . THR A 1 325 ? -13.259 -6.542 47.650 1.00 39.25 325 THR A N 1
ATOM 2580 C CA . THR A 1 325 ? -13.473 -7.910 47.160 1.00 39.25 325 THR A CA 1
ATOM 2581 C C . THR A 1 325 ? -14.101 -7.952 45.758 1.00 39.25 325 THR A C 1
ATOM 2583 O O . THR A 1 325 ? -15.180 -7.392 45.579 1.00 39.25 325 THR A O 1
ATOM 2586 N N . GLY A 1 326 ? -13.527 -8.722 44.819 1.00 34.97 326 GLY A N 1
ATOM 2587 C CA . GLY A 1 326 ? -14.306 -9.346 43.733 1.00 34.97 326 GLY A CA 1
ATOM 2588 C C . GLY A 1 326 ? -13.678 -9.429 42.330 1.00 34.97 326 GLY A C 1
ATOM 2589 O O . GLY A 1 326 ? -13.496 -8.425 41.656 1.00 34.97 326 GLY A O 1
ATOM 2590 N N . SER A 1 327 ? -13.528 -10.672 41.854 1.00 31.75 327 SER A N 1
ATOM 2591 C CA . SER A 1 327 ? -13.267 -11.156 40.479 1.00 31.75 327 SER A CA 1
ATOM 2592 C C . SER A 1 327 ? -11.837 -11.049 39.917 1.00 31.75 327 SER A C 1
ATOM 2594 O O . SER A 1 327 ? -11.402 -10.044 39.365 1.00 31.75 327 SER A O 1
ATOM 2596 N N . ALA A 1 328 ? -11.122 -12.172 40.007 1.00 36.72 328 ALA A N 1
ATOM 2597 C CA . ALA A 1 328 ? -9.817 -12.410 39.406 1.00 36.72 328 ALA A CA 1
ATOM 2598 C C . ALA A 1 328 ? -9.967 -13.150 38.061 1.00 36.72 328 ALA A C 1
ATOM 2600 O O . ALA A 1 328 ? -9.701 -14.342 37.998 1.00 36.72 328 ALA A O 1
ATOM 2601 N N . ASP A 1 329 ? -10.383 -12.453 36.998 1.00 38.38 329 ASP A N 1
ATOM 2602 C CA . ASP A 1 329 ? -10.462 -13.036 35.637 1.00 38.38 329 ASP A CA 1
ATOM 2603 C C . ASP A 1 329 ? -9.677 -12.250 34.559 1.00 38.38 329 ASP A C 1
ATOM 2605 O O . ASP A 1 329 ? -9.619 -12.650 33.399 1.00 38.38 329 ASP A O 1
ATOM 2609 N N . GLY A 1 330 ? -9.017 -11.138 34.906 1.00 38.53 330 GLY A N 1
ATOM 2610 C CA . GLY A 1 330 ? -8.424 -10.232 33.907 1.00 38.53 330 GLY A CA 1
ATOM 2611 C C . GLY A 1 330 ? -6.965 -10.500 33.506 1.00 38.53 330 GLY A C 1
ATOM 2612 O O . GLY A 1 330 ? -6.574 -10.220 32.374 1.00 38.53 330 GLY A O 1
ATOM 2613 N N . ALA A 1 331 ? -6.134 -11.034 34.408 1.00 39.56 331 ALA A N 1
ATOM 2614 C CA . ALA A 1 331 ? -4.673 -10.935 34.269 1.00 39.56 331 ALA A CA 1
ATOM 2615 C C . ALA A 1 331 ? -4.011 -12.068 33.453 1.00 39.56 331 ALA A C 1
ATOM 2617 O O . ALA A 1 331 ? -2.912 -11.891 32.933 1.00 39.56 331 ALA A O 1
ATOM 2618 N N . GLY A 1 332 ? -4.670 -13.221 33.298 1.00 34.34 332 GLY A N 1
ATOM 2619 C CA . GLY A 1 332 ? -4.146 -14.360 32.524 1.00 34.34 332 GLY A CA 1
ATOM 2620 C C . GLY A 1 332 ? -4.498 -14.330 31.033 1.00 34.34 332 GLY A C 1
ATOM 2621 O O . GLY A 1 332 ? -3.946 -15.101 30.249 1.00 34.34 332 GLY A O 1
ATOM 2622 N N . GLY A 1 333 ? -5.411 -13.443 30.628 1.00 40.78 333 GLY A N 1
ATOM 2623 C CA . GLY A 1 333 ? -6.078 -13.508 29.333 1.00 40.78 333 GLY A CA 1
ATOM 2624 C C . GLY A 1 333 ? -5.160 -13.258 28.146 1.00 40.78 333 GLY A C 1
ATOM 2625 O O . GLY A 1 333 ? -5.210 -14.013 27.195 1.00 40.78 333 GLY A O 1
ATOM 2626 N N . VAL A 1 334 ? -4.292 -12.247 28.168 1.00 45.53 334 VAL A N 1
ATOM 2627 C CA . VAL A 1 334 ? -3.617 -11.794 26.937 1.00 45.53 334 VAL A CA 1
ATOM 2628 C C . VAL A 1 334 ? -2.355 -12.584 26.626 1.00 45.53 334 VAL A C 1
ATOM 2630 O O . VAL A 1 334 ? -2.152 -12.928 25.470 1.00 45.53 334 VAL A O 1
ATOM 2633 N N . VAL A 1 335 ? -1.546 -12.964 27.620 1.00 41.91 335 VAL A N 1
ATOM 2634 C CA . VAL A 1 335 ? -0.418 -13.885 27.388 1.00 41.91 335 VAL A CA 1
ATOM 2635 C C . VAL A 1 335 ? -0.949 -15.256 26.985 1.00 41.91 335 VAL A C 1
ATOM 2637 O O . VAL A 1 335 ? -0.421 -15.850 26.047 1.00 41.91 335 VAL A O 1
ATOM 2640 N N . HIS A 1 336 ? -2.031 -15.736 27.610 1.00 40.09 336 HIS A N 1
ATOM 2641 C CA . HIS A 1 336 ? -2.653 -16.998 27.222 1.00 40.09 336 HIS A CA 1
ATOM 2642 C C . HIS A 1 336 ? -3.350 -16.907 25.856 1.00 40.09 336 HIS A C 1
ATOM 2644 O O . HIS A 1 336 ? -3.246 -17.841 25.075 1.00 40.09 336 HIS A O 1
ATOM 2650 N N . TRP A 1 337 ? -3.965 -15.773 25.510 1.00 46.50 337 TRP A N 1
ATOM 2651 C CA . TRP A 1 337 ? -4.614 -15.534 24.217 1.00 46.50 337 TRP A CA 1
ATOM 2652 C C . TRP A 1 337 ? -3.608 -15.282 23.096 1.00 46.50 337 TRP A C 1
ATOM 2654 O O . TRP A 1 337 ? -3.821 -15.785 22.008 1.00 46.50 337 TRP A O 1
ATOM 2664 N N . PHE A 1 338 ? -2.483 -14.599 23.330 1.00 44.62 338 PHE A N 1
ATOM 2665 C CA . PHE A 1 338 ? -1.394 -14.463 22.352 1.00 44.62 338 PHE A CA 1
ATOM 2666 C C . PHE A 1 338 ? -0.640 -15.776 22.170 1.00 44.62 338 PHE A C 1
ATOM 2668 O O . PHE A 1 338 ? -0.343 -16.142 21.039 1.00 44.62 338 PHE A O 1
ATOM 2675 N N . THR A 1 339 ? -0.355 -16.519 23.244 1.00 42.22 339 THR A N 1
ATOM 2676 C CA . THR A 1 339 ? 0.235 -17.863 23.116 1.00 42.22 339 THR A CA 1
ATOM 2677 C C . THR A 1 339 ? -0.747 -18.855 22.500 1.00 42.22 339 THR A C 1
ATOM 2679 O O . THR A 1 339 ? -0.310 -19.701 21.731 1.00 42.22 339 THR A O 1
ATOM 2682 N N . ALA A 1 340 ? -2.056 -18.722 22.741 1.00 38.50 340 ALA A N 1
ATOM 2683 C CA . ALA A 1 340 ? -3.103 -19.476 22.054 1.00 38.50 340 ALA A CA 1
ATOM 2684 C C . ALA A 1 340 ? -3.295 -19.019 20.604 1.00 38.50 340 ALA A C 1
ATOM 2686 O O . ALA A 1 340 ? -3.522 -19.863 19.759 1.00 38.50 340 ALA A O 1
ATOM 2687 N N . LEU A 1 341 ? -3.148 -17.735 20.274 1.00 43.44 341 LEU A N 1
ATOM 2688 C CA . LEU A 1 341 ? -3.150 -17.222 18.901 1.00 43.44 341 LEU A CA 1
ATOM 2689 C C . LEU A 1 341 ? -1.927 -17.760 18.148 1.00 43.44 341 LEU A C 1
ATOM 2691 O O . LEU A 1 341 ? -2.055 -18.224 17.029 1.00 43.44 341 LEU A O 1
ATOM 2695 N N . ILE A 1 342 ? -0.754 -17.788 18.783 1.00 42.78 342 ILE A N 1
ATOM 2696 C CA . ILE A 1 342 ? 0.468 -18.381 18.222 1.00 42.78 342 ILE A CA 1
ATOM 2697 C C . ILE A 1 342 ? 0.353 -19.915 18.117 1.00 42.78 342 ILE A C 1
ATOM 2699 O O . ILE A 1 342 ? 0.861 -20.483 17.157 1.00 42.78 342 ILE A O 1
ATOM 2703 N N . ARG A 1 343 ? -0.330 -20.592 19.056 1.00 35.91 343 ARG A N 1
ATOM 2704 C CA . ARG A 1 343 ? -0.598 -22.047 19.005 1.00 35.91 343 ARG A CA 1
ATOM 2705 C C . ARG A 1 343 ? -1.710 -22.445 18.028 1.00 35.91 343 ARG A C 1
ATOM 2707 O O . ARG A 1 343 ? -1.650 -23.547 17.498 1.00 35.91 343 ARG A O 1
ATOM 2714 N N . ASN A 1 344 ? -2.718 -21.593 17.836 1.00 34.66 344 ASN A N 1
ATOM 2715 C CA . ASN A 1 344 ? -3.951 -21.882 17.093 1.00 34.66 344 ASN A CA 1
ATOM 2716 C C . ASN A 1 344 ? -4.055 -21.125 15.762 1.00 34.66 344 ASN A C 1
ATOM 2718 O O . ASN A 1 344 ? -5.038 -21.325 15.056 1.00 34.66 344 ASN A O 1
ATOM 2722 N N . ILE A 1 345 ? -3.080 -20.284 15.388 1.00 36.16 345 ILE A N 1
ATOM 2723 C CA . ILE A 1 345 ? -2.800 -20.038 13.970 1.00 36.16 345 ILE A CA 1
ATOM 2724 C C . ILE A 1 345 ? -2.278 -21.382 13.476 1.00 36.16 345 ILE A C 1
ATOM 2726 O O . ILE A 1 345 ? -1.157 -21.760 13.828 1.00 36.16 345 ILE A O 1
ATOM 2730 N N . PRO A 1 346 ? -3.091 -22.163 12.750 1.00 30.52 346 PRO A N 1
ATOM 2731 C CA . PRO A 1 346 ? -2.623 -23.446 12.297 1.00 30.52 346 PRO A CA 1
ATOM 2732 C C . PRO A 1 346 ? -1.422 -23.200 11.386 1.00 30.52 346 PRO A C 1
ATOM 2734 O O . PRO A 1 346 ? -1.337 -22.176 10.701 1.00 30.52 346 PRO A O 1
ATOM 2737 N N . MET A 1 347 ? -0.548 -24.197 11.317 1.00 29.83 347 MET A N 1
ATOM 2738 C CA . MET A 1 347 ? 0.402 -24.457 10.233 1.00 29.83 347 MET A CA 1
ATOM 2739 C C . MET A 1 347 ? -0.264 -24.531 8.830 1.00 29.83 347 MET A C 1
ATOM 2741 O O . MET A 1 347 ? 0.201 -25.248 7.962 1.00 29.83 347 MET A O 1
ATOM 2745 N N . LEU A 1 348 ? -1.356 -23.807 8.573 1.00 28.47 348 LEU A N 1
ATOM 2746 C CA . LEU A 1 348 ? -2.128 -23.783 7.328 1.00 28.47 348 LEU A CA 1
ATOM 2747 C C . LEU A 1 348 ? -1.715 -22.649 6.374 1.00 28.47 348 LEU A C 1
ATOM 2749 O O . LEU A 1 348 ? -2.340 -22.478 5.338 1.00 28.47 348 LEU A O 1
ATOM 2753 N N . VAL A 1 349 ? -0.652 -21.898 6.686 1.00 33.38 349 VAL A N 1
ATOM 2754 C CA . VAL A 1 349 ? 0.039 -21.012 5.717 1.00 33.38 349 VAL A CA 1
ATOM 2755 C C . VAL A 1 349 ? 1.409 -21.592 5.310 1.00 33.38 349 VAL A C 1
ATOM 2757 O O . VAL A 1 349 ? 2.145 -20.992 4.541 1.00 33.38 349 VAL A O 1
ATOM 2760 N N . PHE A 1 350 ? 1.741 -22.794 5.794 1.00 29.62 350 PHE A N 1
ATOM 2761 C CA . PHE A 1 350 ? 2.952 -23.540 5.439 1.00 29.62 350 PHE A CA 1
ATOM 2762 C C . PHE A 1 350 ? 2.626 -25.016 5.168 1.00 29.62 350 PHE A C 1
ATOM 2764 O O . PHE A 1 350 ? 3.247 -25.895 5.750 1.00 29.62 350 PHE A O 1
ATOM 2771 N N . ILE A 1 351 ? 1.639 -25.306 4.316 1.00 26.69 351 ILE A N 1
ATOM 2772 C CA . ILE A 1 351 ? 1.512 -26.620 3.663 1.00 26.69 351 ILE A CA 1
ATOM 2773 C C . ILE A 1 351 ? 0.905 -26.397 2.276 1.00 26.69 351 ILE A C 1
ATOM 2775 O O . ILE A 1 351 ? -0.238 -25.950 2.185 1.00 26.69 351 ILE A O 1
ATOM 2779 N N . GLY A 1 352 ? 1.665 -26.742 1.236 1.00 30.39 352 GLY A N 1
ATOM 2780 C CA . GLY A 1 352 ? 1.238 -26.770 -0.162 1.00 30.39 352 GLY A CA 1
ATOM 2781 C C . GLY A 1 352 ? 2.250 -26.106 -1.063 1.00 30.39 352 GLY A C 1
ATOM 2782 O O . GLY A 1 352 ? 1.914 -25.002 -1.535 1.00 30.39 352 GLY A O 1
#

Radius of gyration: 22.03 Å; chains: 1; bounding box: 61×46×71 Å

Foldseek 3Di:
DVLVLLLLLQLLLCCQFPVPQSNLLSNVLSLLQLLVLLQVCQAVVHQSVVSCVSSVVSNVVVVVVVVDDPVSVVVCVVLVCLLVVLLVVLLVLCVVPLDCDDDCSVVLLQLLVQCLVRVHPQTARPVDVVHGPDPALCSLSSSLSSVCNVVVHDSSVSLSSLLSSLLSLLQSLQLLVLVLPDDPPSNVSNCQLVDAQPQLVVCVVVVHDPVCSLVVSQCPDPPGGNDGNNSCSSVRRCALVNSLSSLVSSLVSLLSCLQPPVVVGDPSSNVVSVVSNCSSVLSNCSSPVVVCVPSVVVSVVSLVVSLVVLLVVVVVCVVVCVVDDDDDDRNPCSVVVVVVVVVPPDCVSPDD